Protein AF-A0A2D4P5S7-F1 (afdb_monomer_lite)

Organism: Micrurus surinamensis (NCBI:txid129470)

Foldseek 3Di:
DQLQCVLLVVQLVQADPALFLHQVLLVLLLVQLCCQQAEWDFQDDFPPDPPDDPDPDPDDPDPPPPDQAADHDPPDDCPDNRIDGNSSLAGPLLSVLLSVLSSQLQGNPPLDDLVLCCVVVPVQCVVVVSQLSRLCCSLVVSVCSCVVDPSNPPVVPDDPVSVVVSSVLSSLLSSLLPVVCVVVLVVVQCVQCPDPNHQDSVDPVSSSSVSSVSSNCSSPVLVVDPPVSVVSNVVSNVRSVVVSVVVVVVVPVDDDDDDDD

Sequence (261 aa):
IQEFMNYFHALECGYREIPYHNRIHATDVLHAVWYLSSQPIPGLPTMINDHGSASDSDSDNGISHGHLGYVLSKTYTPTDDNYGCLAGNIPSLELMALYVAAAMHDYDHPGRTNAFLVATSAPQAVLYNDRSVLENHHAAAAWNLFMSRPEYNFLIHLDHVEFKHFRFLVIEAILATDLKKHFDFVAKLNAKVNDDAGIDWTNENDRLLVCQMCIKLADINGPAKYKDLHLKWTDGIVNEFYEQVRRYNCCEQLFFFNCLM

pLDDT: mean 87.74, std 19.5, range [31.09, 98.94]

Radius of gyration: 20.41 Å; chains: 1; bounding box: 70×40×47 Å

Structure (mmCIF, N/CA/C/O backbone):
data_AF-A0A2D4P5S7-F1
#
_entry.id   AF-A0A2D4P5S7-F1
#
loop_
_atom_site.group_PDB
_atom_site.id
_atom_site.type_symbol
_atom_site.label_atom_id
_atom_site.label_alt_id
_atom_site.label_comp_id
_atom_site.label_asym_id
_atom_site.label_entity_id
_atom_site.label_seq_id
_atom_site.pdbx_PDB_ins_code
_atom_site.Cartn_x
_atom_site.Cartn_y
_atom_site.Cartn_z
_atom_site.occupancy
_atom_site.B_iso_or_equiv
_atom_site.auth_seq_id
_atom_site.auth_comp_id
_atom_site.auth_asym_id
_atom_site.auth_atom_id
_atom_site.pdbx_PDB_model_num
ATOM 1 N N . ILE A 1 1 ? 19.561 1.551 13.062 1.00 84.38 1 ILE A N 1
ATOM 2 C CA . ILE A 1 1 ? 18.835 0.311 13.471 1.00 84.38 1 ILE A CA 1
ATOM 3 C C . ILE A 1 1 ? 17.880 0.599 14.625 1.00 84.38 1 ILE A C 1
ATOM 5 O O . ILE A 1 1 ? 16.740 0.161 14.552 1.00 84.38 1 ILE A O 1
ATOM 9 N N . GLN A 1 2 ? 18.298 1.342 15.658 1.00 96.56 2 GLN A N 1
ATOM 10 C CA . GLN A 1 2 ? 17.430 1.661 16.797 1.00 96.56 2 GLN A CA 1
ATOM 11 C C . GLN A 1 2 ? 16.149 2.394 16.371 1.00 96.56 2 GLN A C 1
ATOM 13 O O . GLN A 1 2 ? 15.058 1.956 16.709 1.00 96.56 2 GLN A O 1
ATOM 18 N N . GLU A 1 3 ? 16.271 3.452 15.571 1.00 98.12 3 GLU A N 1
ATOM 19 C CA . GLU A 1 3 ? 15.150 4.272 15.100 1.00 98.12 3 GLU A CA 1
ATOM 20 C C . GLU A 1 3 ? 14.189 3.471 14.219 1.00 98.12 3 GLU A C 1
ATOM 22 O O . GLU A 1 3 ? 12.973 3.619 14.315 1.00 98.12 3 GLU A O 1
ATOM 27 N N . PHE A 1 4 ? 14.744 2.569 13.404 1.00 98.38 4 PHE A N 1
ATOM 28 C CA . PHE A 1 4 ? 13.976 1.646 12.571 1.00 98.38 4 PHE A CA 1
ATOM 29 C C . PHE A 1 4 ? 13.102 0.742 13.446 1.00 98.38 4 PHE A C 1
ATOM 31 O O . PHE A 1 4 ? 11.887 0.699 13.272 1.00 98.38 4 PHE A O 1
ATOM 38 N N . MET A 1 5 ? 13.705 0.076 14.438 1.00 98.50 5 MET A N 1
ATOM 39 C CA . MET A 1 5 ? 12.968 -0.800 15.351 1.00 98.50 5 MET A CA 1
ATOM 40 C C . MET A 1 5 ? 11.948 -0.023 16.184 1.00 98.50 5 MET A C 1
ATOM 42 O O . MET A 1 5 ? 10.826 -0.490 16.349 1.00 98.50 5 MET A O 1
ATOM 46 N N . ASN A 1 6 ? 12.302 1.173 16.663 1.00 98.62 6 ASN A N 1
ATOM 47 C CA . ASN A 1 6 ? 11.392 2.031 17.421 1.00 98.62 6 ASN A CA 1
ATOM 48 C C . ASN A 1 6 ? 10.132 2.359 16.616 1.00 98.62 6 ASN A C 1
ATOM 50 O O . ASN A 1 6 ? 9.021 2.245 17.133 1.00 98.62 6 ASN A O 1
ATOM 54 N N . TYR A 1 7 ? 10.306 2.774 15.360 1.00 98.81 7 TYR A N 1
ATOM 55 C CA . TYR A 1 7 ? 9.195 3.181 14.517 1.00 98.81 7 TYR A CA 1
ATOM 56 C C . TYR A 1 7 ? 8.307 2.001 14.124 1.00 98.81 7 TYR A C 1
ATOM 58 O O . TYR A 1 7 ? 7.099 2.066 14.331 1.00 98.81 7 TYR A O 1
ATOM 66 N N . PHE A 1 8 ? 8.880 0.905 13.615 1.00 98.69 8 PHE A N 1
ATOM 67 C CA . PHE A 1 8 ? 8.076 -0.247 13.195 1.00 98.69 8 PHE A CA 1
ATOM 68 C C . PHE A 1 8 ? 7.409 -0.965 14.372 1.00 98.69 8 PHE A C 1
ATOM 70 O O . PHE A 1 8 ? 6.295 -1.455 14.217 1.00 98.69 8 PHE A O 1
ATOM 77 N N . HIS A 1 9 ? 8.007 -0.940 15.567 1.00 98.69 9 HIS A N 1
ATOM 78 C CA . HIS A 1 9 ? 7.333 -1.409 16.777 1.00 98.69 9 HIS A CA 1
ATOM 79 C C . HIS A 1 9 ? 6.135 -0.523 17.152 1.00 98.69 9 HIS A C 1
ATOM 81 O O . HIS A 1 9 ? 5.065 -1.030 17.490 1.00 98.69 9 HIS A O 1
ATOM 87 N N . ALA A 1 10 ? 6.278 0.804 17.061 1.00 98.75 10 ALA A N 1
ATOM 88 C CA . ALA A 1 10 ? 5.167 1.723 17.302 1.00 98.75 10 ALA A CA 1
ATOM 89 C C . ALA A 1 10 ? 4.064 1.584 16.235 1.00 98.75 10 ALA A C 1
ATOM 91 O O . ALA A 1 10 ? 2.882 1.655 16.565 1.00 98.75 10 ALA A O 1
ATOM 92 N N . LEU A 1 11 ? 4.448 1.346 14.977 1.00 98.81 11 LEU A N 1
ATOM 93 C CA . LEU A 1 11 ? 3.531 1.096 13.867 1.00 98.81 11 LEU A CA 1
ATOM 94 C C . LEU A 1 11 ? 2.726 -0.190 14.099 1.00 98.81 11 LEU A C 1
ATOM 96 O O . LEU A 1 11 ? 1.505 -0.181 13.973 1.00 98.81 11 LEU A O 1
ATOM 100 N N . GLU A 1 12 ? 3.392 -1.274 14.502 1.00 98.69 12 GLU A N 1
ATOM 101 C CA . GLU A 1 12 ? 2.746 -2.538 14.861 1.00 98.69 12 GLU A CA 1
ATOM 102 C C . GLU A 1 12 ? 1.712 -2.344 15.980 1.00 98.69 12 GLU A C 1
ATOM 104 O O . GLU A 1 12 ? 0.591 -2.836 15.870 1.00 98.69 12 GLU A O 1
ATOM 109 N N . CYS A 1 13 ? 2.049 -1.563 17.014 1.00 98.56 13 CYS A N 1
ATOM 110 C CA . CYS A 1 13 ? 1.138 -1.249 18.121 1.00 98.56 13 CYS A CA 1
ATOM 111 C C . CYS A 1 13 ? -0.126 -0.481 17.695 1.00 98.56 13 CYS A C 1
ATOM 113 O O . CYS A 1 13 ? -1.104 -0.473 18.443 1.00 98.56 13 CYS A O 1
ATOM 115 N N . GLY A 1 14 ? -0.116 0.193 16.541 1.00 98.56 14 GLY A N 1
ATOM 116 C CA . GLY A 1 14 ? -1.291 0.897 16.025 1.00 98.56 14 GLY A CA 1
ATOM 117 C C . GLY A 1 14 ? -2.209 0.036 15.155 1.00 98.56 14 GLY A C 1
ATOM 118 O O . GLY A 1 14 ? -3.317 0.470 14.842 1.00 98.56 14 GLY A O 1
ATOM 119 N N . TYR A 1 15 ? -1.814 -1.189 14.798 1.00 98.81 15 TYR A N 1
ATOM 120 C CA . TYR A 1 15 ? -2.750 -2.157 14.228 1.00 98.81 15 TYR A CA 1
ATOM 121 C C . TYR A 1 15 ? -3.674 -2.693 15.318 1.00 98.81 15 TYR A C 1
ATOM 123 O O . TYR A 1 15 ? -3.232 -3.166 16.364 1.00 98.81 15 TYR A O 1
ATOM 131 N N . ARG A 1 16 ? -4.982 -2.635 15.065 1.00 98.44 16 ARG A N 1
ATOM 132 C CA . ARG A 1 16 ? -5.990 -3.087 16.026 1.00 98.44 16 ARG A CA 1
ATOM 133 C C . ARG A 1 16 ? -6.067 -4.613 16.051 1.00 98.44 16 ARG A C 1
ATOM 135 O O . ARG A 1 16 ? -5.838 -5.285 15.049 1.00 98.44 16 ARG A O 1
ATOM 142 N N . GLU A 1 17 ? -6.471 -5.156 17.195 1.00 98.19 17 GLU A N 1
ATOM 143 C CA . GLU A 1 17 ? -6.784 -6.581 17.341 1.00 98.19 17 GLU A CA 1
ATOM 144 C C . GLU A 1 17 ? -8.166 -6.879 16.730 1.00 98.19 17 GLU A C 1
ATOM 146 O O . GLU A 1 17 ? -9.166 -6.993 17.440 1.00 98.19 17 GLU A O 1
ATOM 151 N N . ILE A 1 18 ? -8.224 -6.941 15.397 1.00 98.12 18 ILE A N 1
ATOM 152 C CA . ILE A 1 18 ? -9.419 -7.273 14.604 1.00 98.12 18 ILE A CA 1
ATOM 153 C C . ILE A 1 18 ? -9.184 -8.518 13.737 1.00 98.12 18 ILE A C 1
ATOM 155 O O . ILE A 1 18 ? -8.028 -8.879 13.502 1.00 98.12 18 ILE A O 1
ATOM 159 N N . PRO A 1 19 ? -10.245 -9.212 13.278 1.00 98.25 19 PRO A N 1
ATOM 160 C CA . PRO A 1 19 ? -10.102 -10.527 12.653 1.00 98.25 19 PRO A CA 1
ATOM 161 C C . PRO A 1 19 ? -9.234 -10.573 11.385 1.00 98.25 19 PRO A C 1
ATOM 163 O O . PRO A 1 19 ? -8.538 -11.573 11.199 1.00 98.25 19 PRO A O 1
ATOM 166 N N . TYR A 1 20 ? -9.245 -9.536 10.534 1.00 98.62 20 TYR A N 1
ATOM 167 C CA . TYR A 1 20 ? -8.487 -9.524 9.277 1.00 98.62 20 TYR A CA 1
ATOM 168 C C . TYR A 1 20 ? -7.461 -8.393 9.188 1.00 98.62 20 TYR A C 1
ATOM 170 O O . TYR A 1 20 ? -6.270 -8.696 9.149 1.00 98.62 20 TYR A O 1
ATOM 178 N N . HIS A 1 21 ? -7.883 -7.121 9.193 1.00 98.75 21 HIS A N 1
ATOM 179 C CA . HIS A 1 21 ? -6.995 -5.971 8.924 1.00 98.75 21 HIS A CA 1
ATOM 180 C C . HIS A 1 21 ? -6.113 -5.627 10.145 1.00 98.75 21 HIS A C 1
ATOM 182 O O . HIS A 1 21 ? -6.243 -4.588 10.792 1.00 98.75 21 HIS A O 1
ATOM 188 N N . ASN A 1 22 ? -5.231 -6.553 10.510 1.00 98.75 22 ASN A N 1
ATOM 189 C CA . ASN A 1 22 ? -4.349 -6.500 11.670 1.00 98.75 22 ASN A CA 1
ATOM 190 C C . ASN A 1 22 ? -2.872 -6.601 11.241 1.00 98.75 22 ASN A C 1
ATOM 192 O O . ASN A 1 22 ? -2.545 -6.776 10.067 1.00 98.75 22 ASN A O 1
ATOM 196 N N . ARG A 1 23 ? -1.950 -6.539 12.207 1.00 98.75 23 ARG A N 1
ATOM 197 C CA . ARG A 1 23 ? -0.497 -6.631 11.958 1.00 98.75 23 ARG A CA 1
ATOM 198 C C . ARG A 1 23 ? -0.054 -7.905 11.224 1.00 98.75 23 ARG A C 1
ATOM 200 O O . ARG A 1 23 ? 0.977 -7.893 10.554 1.00 98.75 23 ARG A O 1
ATOM 207 N N . ILE A 1 24 ? -0.805 -9.006 11.334 1.00 98.75 24 ILE A N 1
ATOM 208 C CA . ILE A 1 24 ? -0.496 -10.259 10.627 1.00 98.75 24 ILE A CA 1
ATOM 209 C C . ILE A 1 24 ? -0.804 -10.099 9.137 1.00 98.75 24 ILE A C 1
ATOM 211 O O . ILE A 1 24 ? 0.014 -10.512 8.319 1.00 98.75 24 ILE A O 1
ATOM 215 N N . HIS A 1 25 ? -1.930 -9.465 8.786 1.00 98.88 25 HIS A N 1
ATOM 216 C CA . HIS A 1 25 ? -2.248 -9.113 7.396 1.00 98.88 25 HIS A CA 1
ATOM 217 C C . HIS A 1 25 ? -1.170 -8.203 6.806 1.00 98.88 25 HIS A C 1
ATOM 219 O O . HIS A 1 25 ? -0.549 -8.562 5.811 1.00 98.88 25 HIS A O 1
ATOM 225 N N . ALA A 1 26 ? -0.812 -7.118 7.499 1.00 98.88 26 ALA A N 1
ATOM 226 C CA . ALA A 1 26 ? 0.275 -6.234 7.066 1.00 98.88 26 ALA A CA 1
ATOM 227 C C . ALA A 1 26 ? 1.608 -6.976 6.834 1.00 98.88 26 ALA A C 1
ATOM 229 O O . ALA A 1 26 ? 2.325 -6.699 5.873 1.00 98.88 26 ALA A O 1
ATOM 230 N N . THR A 1 27 ? 1.923 -7.965 7.679 1.00 98.88 27 THR A N 1
ATOM 231 C CA . THR A 1 27 ? 3.111 -8.818 7.514 1.00 98.88 27 THR A CA 1
ATOM 232 C C . THR A 1 27 ? 3.014 -9.723 6.281 1.00 98.88 27 THR A C 1
ATOM 234 O O . THR A 1 27 ? 4.010 -9.903 5.581 1.00 98.88 27 THR A O 1
ATOM 237 N N . ASP A 1 28 ? 1.840 -10.288 5.985 1.00 98.88 28 ASP A N 1
ATOM 238 C CA . ASP A 1 28 ? 1.633 -11.125 4.796 1.00 98.88 28 ASP A CA 1
ATOM 239 C C . ASP A 1 28 ? 1.723 -10.309 3.501 1.00 98.88 28 ASP A C 1
ATOM 241 O O . ASP A 1 28 ? 2.368 -10.758 2.551 1.00 98.88 28 ASP A O 1
ATOM 245 N N . VAL A 1 29 ? 1.176 -9.088 3.489 1.00 98.88 29 VAL A N 1
ATOM 246 C CA . VAL A 1 29 ? 1.316 -8.144 2.368 1.00 98.88 29 VAL A CA 1
ATOM 247 C C . VAL A 1 29 ? 2.777 -7.744 2.179 1.00 98.88 29 VAL A C 1
ATOM 249 O O . VAL A 1 29 ? 3.285 -7.825 1.061 1.00 98.88 29 VAL A O 1
ATOM 252 N N . LEU A 1 30 ? 3.489 -7.396 3.260 1.00 98.88 30 LEU A N 1
ATOM 253 C CA . LEU A 1 30 ? 4.924 -7.088 3.230 1.00 98.88 30 LEU A CA 1
ATOM 254 C C . LEU A 1 30 ? 5.746 -8.253 2.657 1.00 98.88 30 LEU A C 1
ATOM 256 O O . LEU A 1 30 ? 6.585 -8.059 1.776 1.00 98.88 30 LEU A O 1
ATOM 260 N N . HIS A 1 31 ? 5.493 -9.472 3.131 1.00 98.69 31 HIS A N 1
ATOM 261 C CA . HIS A 1 31 ? 6.156 -10.663 2.613 1.00 98.69 31 HIS A CA 1
ATOM 262 C C . HIS A 1 31 ? 5.832 -10.887 1.130 1.00 98.69 31 HIS A C 1
ATOM 264 O O . HIS A 1 31 ? 6.729 -11.202 0.349 1.00 98.69 31 HIS A O 1
ATOM 270 N N . ALA A 1 32 ? 4.575 -10.704 0.722 1.00 98.75 32 ALA A N 1
ATOM 271 C CA . ALA A 1 32 ? 4.163 -10.882 -0.663 1.00 98.75 32 ALA A CA 1
ATOM 272 C C . ALA A 1 32 ? 4.821 -9.857 -1.600 1.00 98.75 32 ALA A C 1
ATOM 274 O O . ALA A 1 32 ? 5.352 -10.274 -2.627 1.00 98.75 32 ALA A O 1
ATOM 275 N N . VAL A 1 33 ? 4.880 -8.563 -1.253 1.00 98.69 33 VAL A N 1
ATOM 276 C CA . VAL A 1 33 ? 5.576 -7.573 -2.100 1.00 98.69 33 VAL A CA 1
ATOM 277 C C . VAL A 1 33 ? 7.073 -7.857 -2.205 1.00 98.69 33 VAL A C 1
ATOM 279 O O . VAL A 1 33 ? 7.627 -7.731 -3.293 1.00 98.69 33 VAL A O 1
ATOM 282 N N . TRP A 1 34 ? 7.718 -8.299 -1.119 1.00 97.94 34 TRP A N 1
ATOM 283 C CA . TRP A 1 34 ? 9.122 -8.721 -1.143 1.00 97.94 34 TRP A CA 1
ATOM 284 C C . TRP A 1 34 ? 9.328 -9.952 -2.032 1.00 97.94 34 TRP A C 1
ATOM 286 O O . TRP A 1 34 ? 10.279 -10.008 -2.810 1.00 97.94 34 TRP A O 1
ATOM 296 N N . TYR A 1 35 ? 8.444 -10.946 -1.944 1.00 96.94 35 TYR A N 1
ATOM 297 C CA . TYR A 1 35 ? 8.533 -12.153 -2.760 1.00 96.94 35 TYR A CA 1
ATOM 298 C C . TYR A 1 35 ? 8.341 -11.816 -4.246 1.00 96.94 35 TYR A C 1
ATOM 300 O O . TYR A 1 35 ? 9.182 -12.151 -5.075 1.00 96.94 35 TYR A O 1
ATOM 308 N N . LEU A 1 36 ? 7.285 -11.074 -4.584 1.00 97.25 36 LEU A N 1
ATOM 309 C CA . LEU A 1 36 ? 6.984 -10.673 -5.961 1.00 97.25 36 LEU A CA 1
ATOM 310 C C . LEU A 1 36 ? 8.101 -9.835 -6.591 1.00 97.25 36 LEU A C 1
ATOM 312 O O . LEU A 1 36 ? 8.336 -9.944 -7.793 1.00 97.25 36 LEU A O 1
ATOM 316 N N . SER A 1 37 ? 8.799 -9.012 -5.804 1.00 95.75 37 SER A N 1
ATOM 317 C CA . SER A 1 37 ? 9.873 -8.169 -6.325 1.00 95.75 37 SER A CA 1
ATOM 318 C C . SER A 1 37 ? 11.226 -8.877 -6.440 1.00 95.75 37 SER A C 1
ATOM 320 O O . SER A 1 37 ? 12.043 -8.484 -7.274 1.00 95.75 37 SER A O 1
ATOM 322 N N . SER A 1 38 ? 11.482 -9.903 -5.623 1.00 92.44 38 SER A N 1
ATOM 323 C CA . SER A 1 38 ? 12.816 -10.505 -5.476 1.00 92.44 38 SER A CA 1
ATOM 324 C C . SER A 1 38 ? 12.998 -11.861 -6.150 1.00 92.44 38 SER A C 1
ATOM 326 O O . SER A 1 38 ? 14.139 -12.274 -6.361 1.00 92.44 38 SER A O 1
ATOM 328 N N . GLN A 1 39 ? 11.916 -12.581 -6.450 1.00 91.25 39 GLN A N 1
ATOM 329 C CA . GLN A 1 39 ? 12.023 -13.928 -7.007 1.00 91.25 39 GLN A CA 1
ATOM 330 C C . GLN A 1 39 ? 12.309 -13.928 -8.519 1.00 91.25 39 GLN A C 1
ATOM 332 O O . GLN A 1 39 ? 11.962 -12.965 -9.206 1.00 91.25 39 GLN A O 1
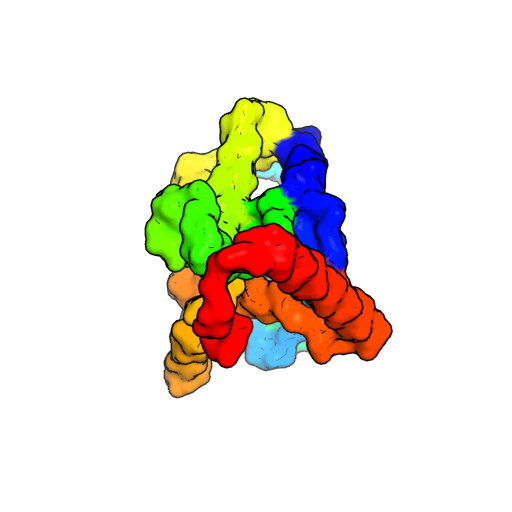ATOM 337 N N . PRO A 1 40 ? 12.918 -15.010 -9.050 1.00 91.06 40 PRO A N 1
ATOM 338 C CA . PRO A 1 40 ? 13.145 -15.170 -10.482 1.00 91.06 40 PRO A CA 1
ATOM 339 C C . PRO A 1 40 ? 11.839 -15.158 -11.290 1.00 91.06 40 PRO A C 1
ATOM 341 O O . PRO A 1 40 ? 10.907 -15.911 -11.005 1.00 91.06 40 PRO A O 1
ATOM 344 N N . ILE A 1 41 ? 11.803 -14.342 -12.339 1.00 92.25 41 ILE A N 1
ATOM 345 C CA . ILE A 1 41 ? 10.706 -14.197 -13.295 1.00 92.25 41 ILE A CA 1
ATOM 346 C C . ILE A 1 41 ? 11.219 -14.661 -14.667 1.00 92.25 41 ILE A C 1
ATOM 348 O O . ILE A 1 41 ? 12.132 -14.030 -15.213 1.00 92.25 41 ILE A O 1
ATOM 352 N N . PRO A 1 42 ? 10.656 -15.745 -15.237 1.00 92.56 42 PRO A N 1
ATOM 353 C CA . PRO A 1 42 ? 11.040 -16.226 -16.561 1.00 92.56 42 PRO A CA 1
ATOM 354 C C . PRO A 1 42 ? 10.843 -15.152 -17.638 1.00 92.56 42 PRO A C 1
ATOM 356 O O . PRO A 1 42 ? 9.772 -14.553 -17.731 1.00 92.56 42 PRO A O 1
ATOM 359 N N . GLY A 1 43 ? 11.858 -14.939 -18.473 1.00 90.06 43 GLY A N 1
ATOM 360 C CA . GLY A 1 43 ? 11.804 -1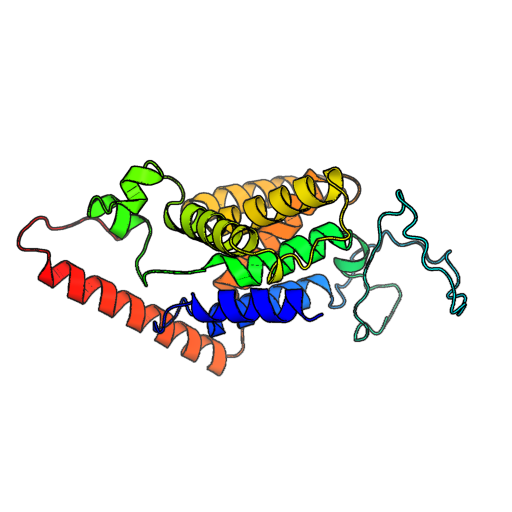4.048 -19.634 1.00 90.06 43 GLY A CA 1
ATOM 361 C C . GLY A 1 43 ? 11.809 -12.549 -19.320 1.00 90.06 43 GLY A C 1
ATOM 362 O O . GLY A 1 43 ? 11.676 -11.752 -20.246 1.00 90.06 43 GLY A O 1
ATOM 363 N N . LEU A 1 44 ? 11.954 -12.143 -18.053 1.00 90.38 44 LEU A N 1
ATOM 364 C CA . LEU A 1 44 ? 12.058 -10.728 -17.696 1.00 90.38 44 LEU A CA 1
ATOM 365 C C . LEU A 1 44 ? 13.482 -10.214 -17.983 1.00 90.38 44 LEU A C 1
ATOM 367 O O . LEU A 1 44 ? 14.424 -10.706 -17.358 1.00 90.38 44 LEU A O 1
ATOM 371 N N . PRO A 1 45 ? 13.671 -9.212 -18.863 1.00 83.94 45 PRO A N 1
ATOM 372 C CA . PRO A 1 45 ? 14.977 -8.591 -19.043 1.00 83.94 45 PRO A CA 1
ATOM 373 C C . PRO A 1 45 ? 15.393 -7.853 -17.766 1.00 83.94 45 PRO A C 1
ATOM 375 O O . PRO A 1 45 ? 14.578 -7.183 -17.131 1.00 83.94 45 PRO A O 1
ATOM 378 N N . THR A 1 46 ? 16.666 -7.966 -17.392 1.00 75.62 46 THR A N 1
ATOM 379 C CA . THR A 1 46 ? 17.244 -7.227 -16.262 1.00 75.62 46 THR A CA 1
ATOM 380 C C . THR A 1 46 ? 18.060 -6.056 -16.805 1.00 75.62 46 THR A C 1
ATOM 382 O O . THR A 1 46 ? 18.951 -6.259 -17.624 1.00 75.62 46 THR A O 1
ATOM 385 N N . MET A 1 47 ? 17.756 -4.828 -16.377 1.00 70.38 47 MET A N 1
ATOM 386 C CA . MET A 1 47 ? 18.459 -3.613 -16.821 1.00 70.38 47 MET A CA 1
ATOM 387 C C . MET A 1 47 ? 19.832 -3.426 -16.155 1.00 70.38 47 MET A C 1
ATOM 389 O O . MET A 1 47 ? 20.639 -2.625 -16.631 1.00 70.38 47 MET A O 1
ATOM 393 N N . ILE A 1 48 ? 20.127 -4.155 -15.073 1.00 64.12 48 ILE A N 1
ATOM 394 C CA . ILE A 1 48 ? 21.471 -4.190 -14.483 1.00 64.12 48 ILE A CA 1
ATOM 395 C C . ILE A 1 48 ? 22.381 -5.005 -15.410 1.00 64.12 48 ILE A C 1
ATOM 397 O O . ILE A 1 48 ? 22.409 -6.231 -15.355 1.00 64.12 48 ILE A O 1
ATOM 401 N N . ASN A 1 49 ? 23.122 -4.305 -16.270 1.00 44.91 49 ASN A N 1
ATOM 402 C CA . ASN A 1 49 ? 24.222 -4.891 -17.029 1.00 44.91 49 ASN A CA 1
ATOM 403 C C . ASN A 1 49 ? 25.354 -5.307 -16.080 1.00 44.91 49 ASN A C 1
ATOM 405 O O . ASN A 1 49 ? 25.797 -4.530 -15.233 1.00 44.91 49 ASN A O 1
ATOM 409 N N . ASP A 1 50 ? 25.857 -6.515 -16.307 1.00 41.69 50 ASP A N 1
ATOM 410 C CA . ASP A 1 50 ? 26.927 -7.218 -15.597 1.00 41.69 50 ASP A CA 1
ATOM 411 C C . ASP A 1 50 ? 28.329 -6.591 -15.819 1.00 41.69 50 ASP A C 1
ATOM 413 O O . ASP A 1 50 ? 29.287 -7.242 -16.237 1.00 41.69 50 ASP A O 1
ATOM 417 N N . HIS A 1 51 ? 28.467 -5.280 -15.589 1.00 36.59 51 HIS A N 1
ATOM 418 C CA . HIS A 1 51 ? 29.726 -4.528 -15.701 1.00 36.59 51 HIS A CA 1
ATOM 419 C C . HIS A 1 51 ? 29.941 -3.598 -14.502 1.00 36.59 51 HIS A C 1
ATOM 421 O O . HIS A 1 51 ? 30.191 -2.402 -14.632 1.00 36.59 51 HIS A O 1
ATOM 427 N N . GLY A 1 52 ? 29.875 -4.176 -13.311 1.00 34.72 52 GLY A N 1
ATOM 428 C CA . GLY A 1 52 ? 30.390 -3.578 -12.089 1.00 34.72 52 GLY A CA 1
ATOM 429 C C . GLY A 1 52 ? 30.916 -4.706 -11.230 1.00 34.72 52 GLY A C 1
ATOM 430 O O . GLY A 1 52 ? 30.166 -5.259 -10.436 1.00 34.72 52 GLY A O 1
ATOM 431 N N . SER A 1 53 ? 32.168 -5.101 -11.468 1.00 35.34 53 SER A N 1
ATOM 432 C CA . SER A 1 53 ? 32.883 -6.102 -10.684 1.00 35.34 53 SER A CA 1
ATOM 433 C C . SER A 1 53 ? 32.523 -5.976 -9.208 1.00 35.34 53 SER A C 1
ATOM 435 O O . SER A 1 53 ? 32.649 -4.893 -8.639 1.00 35.34 53 SER A O 1
ATOM 437 N N . ALA A 1 54 ? 32.126 -7.086 -8.589 1.00 38.75 54 ALA A N 1
ATOM 438 C CA . ALA A 1 54 ? 32.198 -7.237 -7.148 1.00 38.75 54 ALA A CA 1
ATOM 439 C C . ALA A 1 54 ? 33.672 -7.085 -6.735 1.00 38.75 54 ALA A C 1
ATOM 441 O O . ALA A 1 54 ? 34.425 -8.053 -6.662 1.00 38.75 54 ALA A O 1
ATOM 442 N N . SER A 1 55 ? 34.126 -5.845 -6.569 1.00 33.81 55 SER A N 1
ATOM 443 C CA . SER A 1 55 ? 35.322 -5.542 -5.809 1.00 33.81 55 SER A CA 1
ATOM 444 C C . SER A 1 55 ? 34.897 -5.529 -4.351 1.00 33.81 55 SER A C 1
ATOM 446 O O . SER A 1 55 ? 34.293 -4.564 -3.881 1.00 33.81 55 SER A O 1
ATOM 448 N N . ASP A 1 56 ? 35.206 -6.619 -3.656 1.00 41.47 56 ASP A N 1
ATOM 449 C CA . ASP A 1 56 ? 35.335 -6.621 -2.206 1.00 41.47 56 ASP A CA 1
ATOM 450 C C . ASP A 1 56 ? 36.392 -5.573 -1.830 1.00 41.47 56 ASP A C 1
ATOM 452 O O . ASP A 1 56 ? 37.598 -5.827 -1.836 1.00 41.47 56 ASP A O 1
ATOM 456 N N . SER A 1 57 ? 35.942 -4.355 -1.552 1.00 33.78 57 SER A N 1
ATOM 457 C CA . SER A 1 57 ? 36.736 -3.341 -0.876 1.00 33.78 57 SER A CA 1
ATOM 458 C C . SER A 1 57 ? 35.894 -2.750 0.243 1.00 33.78 57 SER A C 1
ATOM 460 O O . SER A 1 57 ? 35.129 -1.806 0.050 1.00 33.78 57 SER A O 1
ATOM 462 N N . ASP A 1 58 ? 36.055 -3.341 1.426 1.00 44.03 58 ASP A N 1
ATOM 463 C CA . ASP A 1 58 ? 35.750 -2.719 2.707 1.00 44.03 58 ASP A CA 1
ATOM 464 C C . ASP A 1 58 ? 36.525 -1.401 2.810 1.00 44.03 58 ASP A C 1
ATOM 466 O O . ASP A 1 58 ? 37.704 -1.399 3.159 1.00 44.03 58 ASP A O 1
ATOM 470 N N . SER A 1 59 ? 35.893 -0.292 2.429 1.00 43.53 59 SER A N 1
ATOM 471 C CA . SER A 1 59 ? 36.093 1.078 2.929 1.00 43.53 59 SER A CA 1
ATOM 472 C C . SER A 1 59 ? 35.585 2.088 1.902 1.00 43.53 59 SER A C 1
ATOM 474 O O . SER A 1 59 ? 36.306 2.455 0.987 1.00 43.53 59 SER A O 1
ATOM 476 N N . ASP A 1 60 ? 34.362 2.590 2.088 1.00 36.91 60 ASP A N 1
ATOM 477 C CA . ASP A 1 60 ? 34.155 4.038 2.001 1.00 36.91 60 ASP A CA 1
ATOM 478 C C . ASP A 1 60 ? 32.804 4.468 2.586 1.00 36.91 60 ASP A C 1
ATOM 480 O O . ASP A 1 60 ? 31.731 4.061 2.145 1.00 36.91 60 ASP A O 1
ATOM 484 N N . ASN A 1 61 ? 32.869 5.352 3.582 1.00 41.66 61 ASN A N 1
ATOM 485 C CA . ASN A 1 61 ? 31.739 6.116 4.118 1.00 41.66 61 ASN A CA 1
ATOM 486 C C . ASN A 1 61 ? 31.401 7.288 3.173 1.00 41.66 61 ASN A C 1
ATOM 488 O O . ASN A 1 61 ? 31.342 8.448 3.583 1.00 41.66 61 ASN A O 1
ATOM 492 N N . GLY A 1 62 ? 31.201 6.993 1.890 1.00 31.09 62 GLY A N 1
ATOM 493 C CA . GLY A 1 62 ? 30.862 7.972 0.863 1.00 31.09 62 GLY A CA 1
ATOM 494 C C . GLY A 1 62 ? 29.572 7.578 0.163 1.00 31.09 62 GLY A C 1
ATOM 495 O O . GLY A 1 62 ? 29.607 6.839 -0.814 1.00 31.09 62 GLY A O 1
ATOM 496 N N . ILE A 1 63 ? 28.427 8.076 0.638 1.00 38.03 63 ILE A N 1
ATOM 497 C CA . ILE A 1 63 ? 27.174 8.003 -0.126 1.00 38.03 63 ILE A CA 1
ATOM 498 C C . ILE A 1 63 ? 27.373 8.887 -1.364 1.00 38.03 63 ILE A C 1
ATOM 500 O O . ILE A 1 63 ? 27.309 10.114 -1.286 1.00 38.03 63 ILE A O 1
ATOM 504 N N . SER A 1 64 ? 27.700 8.278 -2.506 1.00 33.31 64 SER A N 1
ATOM 505 C CA . SER A 1 64 ? 27.807 8.997 -3.772 1.00 33.31 64 SER A CA 1
ATOM 506 C C . SER A 1 64 ? 26.402 9.376 -4.247 1.00 33.31 64 SER A C 1
ATOM 508 O O . SER A 1 64 ? 25.671 8.535 -4.776 1.00 33.31 64 SER A O 1
ATOM 510 N N . HIS A 1 65 ? 26.021 10.641 -4.065 1.00 40.97 65 HIS A N 1
ATOM 511 C CA . HIS A 1 65 ? 24.813 11.205 -4.667 1.00 40.97 65 HIS A CA 1
ATOM 512 C C . HIS A 1 65 ? 24.873 11.040 -6.193 1.00 40.97 65 HIS A C 1
ATOM 514 O O . HIS A 1 65 ? 25.756 11.593 -6.848 1.00 40.97 65 HIS A O 1
ATOM 520 N N . GLY A 1 66 ? 23.939 10.270 -6.757 1.00 37.78 66 GLY A N 1
ATOM 521 C CA . GLY A 1 66 ? 23.753 10.142 -8.207 1.00 37.78 66 GLY A CA 1
ATOM 522 C C . GLY A 1 66 ? 23.808 8.725 -8.782 1.00 37.78 66 GLY A C 1
ATOM 523 O O . GLY A 1 66 ? 23.522 8.572 -9.966 1.00 37.78 66 GLY A O 1
ATOM 524 N N . HIS A 1 67 ? 24.127 7.690 -7.997 1.00 50.22 67 HIS A N 1
ATOM 525 C CA . HIS A 1 67 ? 23.944 6.304 -8.443 1.00 50.22 67 HIS A CA 1
ATOM 526 C C . HIS A 1 67 ? 22.588 5.773 -7.982 1.00 50.22 67 HIS A C 1
ATOM 528 O O . HIS A 1 67 ? 22.306 5.701 -6.788 1.00 50.22 67 HIS A O 1
ATOM 534 N N . LEU A 1 68 ? 21.754 5.392 -8.949 1.00 60.78 68 LEU A N 1
ATOM 535 C CA . LEU A 1 68 ? 20.513 4.667 -8.719 1.00 60.78 68 LEU A CA 1
ATOM 536 C C . LEU A 1 68 ? 20.882 3.306 -8.116 1.00 60.78 68 LEU A C 1
ATOM 538 O O . LEU A 1 68 ? 21.280 2.389 -8.830 1.00 60.78 68 LEU A O 1
ATOM 542 N N . GLY A 1 69 ? 20.870 3.210 -6.788 1.00 66.69 69 GLY A N 1
ATOM 543 C CA . GLY A 1 69 ? 21.185 1.966 -6.098 1.00 66.69 69 GLY A CA 1
ATOM 544 C C . GLY A 1 69 ? 20.121 0.920 -6.412 1.00 66.69 69 GLY A C 1
ATOM 545 O O . GLY A 1 69 ? 18.933 1.234 -6.378 1.00 66.69 69 GLY A O 1
ATOM 546 N N . TYR A 1 70 ? 20.544 -0.312 -6.679 1.00 74.38 70 TYR A N 1
ATOM 547 C CA . TYR A 1 70 ? 19.671 -1.479 -6.807 1.00 74.38 70 TYR A CA 1
ATOM 548 C C . TYR A 1 70 ? 20.019 -2.485 -5.708 1.00 74.38 70 TYR A C 1
ATOM 550 O O . TYR A 1 70 ? 21.177 -2.592 -5.301 1.00 74.38 70 TYR A O 1
ATOM 558 N N . VAL A 1 71 ? 19.023 -3.209 -5.200 1.00 72.00 71 VAL A N 1
ATOM 559 C CA . VAL A 1 71 ? 19.206 -4.229 -4.159 1.00 72.00 71 VAL A CA 1
ATOM 560 C C . VAL A 1 71 ? 18.721 -5.555 -4.710 1.00 72.00 71 VAL A C 1
ATOM 562 O O . VAL A 1 71 ? 17.529 -5.747 -4.919 1.00 72.00 71 VAL A O 1
ATOM 565 N N . LEU A 1 72 ? 19.646 -6.492 -4.892 1.00 71.12 72 LEU A N 1
ATOM 566 C CA . LEU A 1 72 ? 19.323 -7.891 -5.146 1.00 71.12 72 LEU A CA 1
ATOM 567 C C . LEU A 1 72 ? 19.179 -8.621 -3.808 1.00 71.12 72 LEU A C 1
ATOM 569 O O . LEU A 1 72 ? 19.944 -8.389 -2.866 1.00 71.12 72 LEU A O 1
ATOM 573 N N . SER A 1 73 ? 18.189 -9.508 -3.702 1.00 67.00 73 SER A N 1
ATOM 574 C CA . SER A 1 73 ? 18.040 -10.329 -2.499 1.00 67.00 73 SER A CA 1
ATOM 575 C C . SER A 1 73 ? 19.258 -11.237 -2.331 1.00 67.00 73 SER A C 1
ATOM 577 O O . SER A 1 73 ? 19.678 -11.891 -3.278 1.00 67.00 73 SER A O 1
ATOM 579 N N . LYS A 1 74 ? 19.774 -11.381 -1.1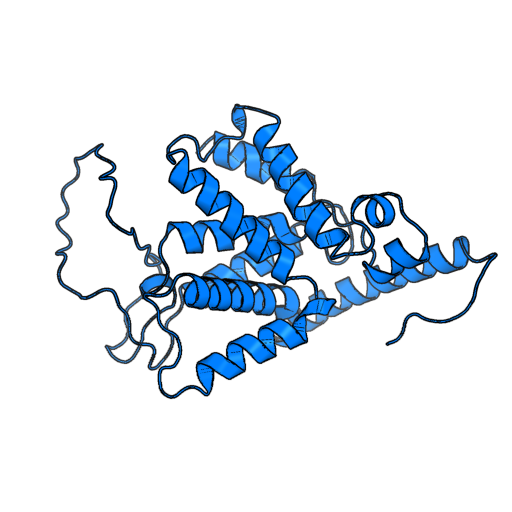04 1.00 69.50 74 LYS A N 1
ATOM 580 C CA . LYS A 1 74 ? 20.829 -12.369 -0.797 1.00 69.50 74 LYS A CA 1
ATOM 581 C C . LYS A 1 74 ? 20.380 -13.817 -1.026 1.00 69.50 74 LYS A C 1
ATOM 583 O O . LYS A 1 74 ? 21.211 -14.713 -1.089 1.00 69.50 74 LYS A O 1
ATOM 588 N N . THR A 1 75 ? 19.069 -14.046 -1.111 1.00 63.03 75 THR A N 1
ATOM 589 C CA . THR A 1 75 ? 18.472 -15.345 -1.446 1.00 63.03 75 THR A CA 1
ATOM 590 C C . THR A 1 75 ? 18.207 -15.516 -2.942 1.00 63.03 75 THR A C 1
ATOM 592 O O . THR A 1 75 ? 17.741 -16.577 -3.345 1.00 63.03 75 THR A O 1
ATOM 595 N N . TYR A 1 76 ? 18.487 -14.500 -3.766 1.00 64.75 76 TYR A N 1
ATOM 596 C CA . TYR A 1 76 ? 18.415 -14.621 -5.216 1.00 64.75 76 TYR A CA 1
ATOM 597 C C . TYR A 1 76 ? 19.591 -15.466 -5.704 1.00 64.75 76 TYR A C 1
ATOM 599 O O . TYR A 1 76 ? 20.747 -15.056 -5.626 1.00 64.75 76 TYR A O 1
ATOM 607 N N . THR A 1 77 ? 19.294 -16.660 -6.202 1.00 60.38 77 THR A N 1
ATOM 608 C CA . THR A 1 77 ? 20.253 -17.487 -6.932 1.00 60.38 77 THR A CA 1
ATOM 609 C C . THR A 1 77 ? 19.950 -17.342 -8.422 1.00 60.38 77 THR A C 1
ATOM 611 O O . THR A 1 77 ? 18.892 -17.820 -8.844 1.00 60.38 77 THR A O 1
ATOM 614 N N . PRO A 1 78 ? 20.818 -16.702 -9.227 1.00 61.19 78 PRO A N 1
ATOM 615 C CA . PRO A 1 78 ? 20.675 -16.718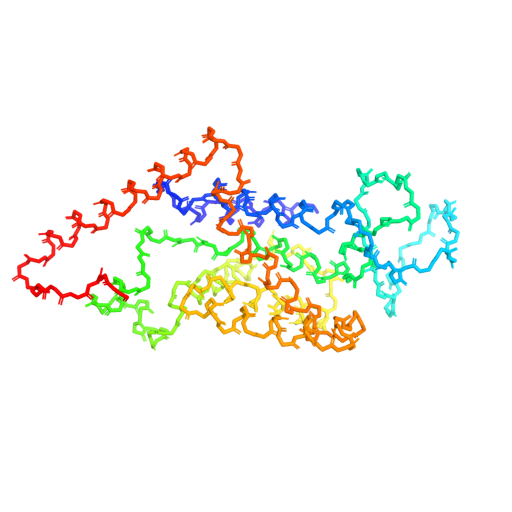 -10.677 1.00 61.19 78 PRO A CA 1
ATOM 616 C C . PRO A 1 78 ? 20.740 -18.178 -11.126 1.00 61.19 78 PRO A C 1
ATOM 618 O O . PRO A 1 78 ? 21.718 -18.870 -10.848 1.00 61.19 78 PRO A O 1
ATOM 621 N N . THR A 1 79 ? 19.662 -18.678 -11.723 1.00 59.69 79 THR A N 1
ATOM 622 C CA . THR A 1 79 ? 19.581 -20.086 -12.139 1.00 59.69 79 THR A CA 1
ATOM 623 C C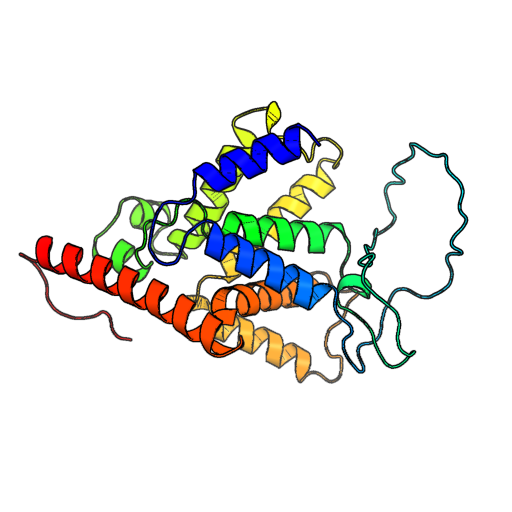 . THR A 1 79 ? 19.895 -20.269 -13.624 1.00 59.69 79 THR A C 1
ATOM 625 O O . THR A 1 79 ? 20.325 -21.359 -13.992 1.00 59.69 79 THR A O 1
ATOM 628 N N . ASP A 1 80 ? 19.726 -19.222 -14.447 1.00 67.31 80 ASP A N 1
ATOM 629 C CA . ASP A 1 80 ? 19.960 -19.182 -15.901 1.00 67.31 80 ASP A CA 1
ATOM 630 C C . ASP A 1 80 ? 19.781 -17.728 -16.417 1.00 67.31 80 ASP A C 1
ATOM 632 O O . ASP A 1 80 ? 19.036 -16.961 -15.799 1.00 67.31 80 ASP A O 1
ATOM 636 N N . ASP A 1 81 ? 20.372 -17.364 -17.562 1.00 73.19 81 ASP A N 1
ATOM 637 C CA . ASP A 1 81 ? 20.236 -16.042 -18.222 1.00 73.19 81 ASP A CA 1
ATOM 638 C C . ASP A 1 81 ? 18.792 -15.758 -18.690 1.00 73.19 81 ASP A C 1
ATOM 640 O O . ASP A 1 81 ? 18.428 -14.636 -19.040 1.00 73.19 81 ASP A O 1
ATOM 644 N N . ASN A 1 82 ? 17.940 -16.784 -18.673 1.00 85.94 82 ASN A N 1
ATOM 645 C CA . ASN A 1 82 ? 16.526 -16.708 -19.031 1.00 85.94 82 ASN A CA 1
ATOM 646 C C . ASN A 1 82 ? 15.624 -16.131 -17.923 1.00 85.94 82 ASN A C 1
ATOM 648 O O . ASN A 1 82 ? 14.405 -16.072 -18.108 1.00 85.94 82 ASN A O 1
ATOM 652 N N . TYR A 1 83 ? 16.177 -15.740 -16.772 1.00 88.94 83 TYR A N 1
ATOM 653 C CA . TYR A 1 83 ? 15.423 -15.202 -15.639 1.00 88.94 83 TYR A CA 1
ATOM 654 C C . TYR A 1 83 ? 15.904 -13.802 -15.254 1.00 88.94 83 TYR A C 1
ATOM 656 O O . TYR A 1 83 ? 17.100 -13.531 -15.193 1.00 88.94 83 TYR A O 1
ATOM 664 N N . GLY A 1 84 ? 14.952 -12.939 -14.904 1.00 89.75 84 GLY A N 1
ATOM 665 C CA . GLY A 1 84 ? 15.212 -11.660 -14.244 1.00 89.75 84 GLY A CA 1
ATOM 666 C C . GLY A 1 84 ? 14.454 -11.544 -12.928 1.00 89.75 84 GLY A C 1
ATOM 667 O O . GLY A 1 84 ? 13.819 -12.491 -12.475 1.00 89.75 84 GLY A O 1
ATOM 668 N N . CYS A 1 85 ? 14.469 -10.368 -12.309 1.00 91.44 85 CYS A N 1
ATOM 669 C CA . CYS A 1 85 ? 13.578 -10.040 -11.193 1.00 91.44 85 CYS A CA 1
ATOM 670 C C . CYS A 1 85 ? 13.194 -8.556 -11.244 1.00 91.44 85 CYS A C 1
ATOM 672 O O . CYS A 1 85 ? 13.894 -7.752 -11.866 1.00 91.44 85 CYS A O 1
ATOM 674 N N . LEU A 1 86 ? 12.095 -8.164 -10.589 1.00 93.62 86 LEU A N 1
ATOM 675 C CA . LEU A 1 86 ? 11.712 -6.745 -10.542 1.00 93.62 86 LEU A CA 1
ATOM 676 C C . LEU A 1 86 ? 12.772 -5.912 -9.818 1.00 93.62 86 LEU A C 1
ATOM 678 O O . LEU A 1 86 ? 13.031 -4.779 -10.208 1.00 93.62 86 LEU A O 1
ATOM 682 N N . ALA A 1 87 ? 13.435 -6.485 -8.814 1.00 92.00 87 ALA A N 1
ATOM 683 C CA . ALA A 1 87 ? 14.512 -5.822 -8.093 1.00 92.00 87 ALA A CA 1
ATOM 684 C C . ALA A 1 87 ? 15.728 -5.471 -8.971 1.00 92.00 87 ALA A C 1
ATOM 686 O O . ALA A 1 87 ? 16.492 -4.571 -8.634 1.00 92.00 87 ALA A O 1
ATOM 687 N N . GLY A 1 88 ? 15.875 -6.131 -10.125 1.00 90.38 88 GLY A N 1
ATOM 688 C CA . GLY A 1 88 ? 16.861 -5.794 -11.149 1.00 90.38 88 GLY A CA 1
ATOM 689 C C . GLY A 1 88 ? 16.447 -4.653 -12.090 1.00 90.38 88 GLY A C 1
ATOM 690 O O . GLY A 1 88 ? 17.226 -4.267 -12.954 1.00 90.38 88 GLY A O 1
ATOM 691 N N . ASN A 1 89 ? 15.228 -4.127 -11.952 1.00 93.50 89 ASN A N 1
ATOM 692 C CA . ASN A 1 89 ? 14.672 -3.070 -12.804 1.00 93.50 89 ASN A CA 1
ATOM 693 C C . ASN A 1 89 ? 14.055 -1.902 -12.014 1.00 93.50 89 ASN A C 1
ATOM 695 O O . ASN A 1 89 ? 13.781 -0.849 -12.586 1.00 93.50 89 ASN A O 1
ATOM 699 N N . ILE A 1 90 ? 13.834 -2.071 -10.708 1.00 95.31 90 ILE A N 1
ATOM 700 C CA . ILE A 1 90 ? 13.258 -1.062 -9.818 1.00 95.31 90 ILE A CA 1
ATOM 701 C C . ILE A 1 90 ? 14.330 -0.616 -8.811 1.00 95.31 90 ILE A C 1
ATOM 703 O O . ILE A 1 90 ? 14.884 -1.460 -8.103 1.00 95.31 90 ILE A O 1
ATOM 707 N N . PRO A 1 91 ? 14.619 0.692 -8.709 1.00 94.94 91 PRO A N 1
ATOM 708 C CA . PRO A 1 91 ? 15.589 1.233 -7.761 1.00 94.94 91 PRO A CA 1
ATOM 709 C C . PRO A 1 91 ? 15.283 0.876 -6.305 1.00 94.94 91 PRO A C 1
ATOM 711 O O . PRO A 1 91 ? 14.128 0.807 -5.883 1.00 94.94 91 PRO A O 1
ATOM 714 N N . SER A 1 92 ? 16.326 0.760 -5.487 1.00 95.38 92 SER A N 1
ATOM 715 C CA . SER A 1 92 ? 16.224 0.428 -4.062 1.00 95.38 92 SER A CA 1
ATOM 716 C C . SER A 1 92 ? 15.331 1.382 -3.282 1.00 95.38 92 SER A C 1
ATOM 718 O O . SER A 1 92 ? 14.625 0.940 -2.381 1.00 95.38 92 SER A O 1
ATOM 720 N N . LEU A 1 93 ? 15.342 2.676 -3.618 1.00 96.62 93 LEU A N 1
ATOM 721 C CA . LEU A 1 93 ? 14.492 3.672 -2.964 1.00 96.62 93 LEU A CA 1
ATOM 722 C C . LEU A 1 93 ? 13.002 3.393 -3.223 1.00 96.62 93 LEU A C 1
ATOM 724 O O . LEU A 1 93 ? 12.194 3.478 -2.300 1.00 96.62 93 LEU A O 1
ATOM 728 N N . GLU A 1 94 ? 12.659 3.000 -4.453 1.00 98.38 94 GLU A N 1
ATOM 729 C CA . GLU A 1 94 ? 11.294 2.656 -4.865 1.00 98.38 94 GLU A CA 1
ATOM 730 C C . GLU A 1 94 ? 10.824 1.338 -4.233 1.00 98.38 94 GLU A C 1
ATOM 732 O O . GLU A 1 94 ? 9.715 1.268 -3.704 1.00 98.38 94 GLU A O 1
ATOM 737 N N . LEU A 1 95 ? 11.686 0.316 -4.181 1.00 98.06 95 LEU A N 1
ATOM 738 C CA . LEU A 1 95 ? 11.382 -0.939 -3.479 1.00 98.06 95 LEU A CA 1
ATOM 739 C C . LEU A 1 95 ? 11.265 -0.744 -1.967 1.00 98.06 95 LEU A C 1
ATOM 741 O O . LEU A 1 95 ? 10.361 -1.294 -1.342 1.00 98.06 95 LEU A O 1
ATOM 745 N N . MET A 1 96 ? 12.149 0.059 -1.368 1.00 98.38 96 MET A N 1
ATOM 746 C CA . MET A 1 96 ? 12.057 0.404 0.047 1.00 98.38 96 MET A CA 1
ATOM 747 C C . MET A 1 96 ? 10.729 1.110 0.325 1.00 98.38 96 MET A C 1
ATOM 749 O O . MET A 1 96 ? 10.059 0.762 1.293 1.00 98.38 96 MET A O 1
ATOM 753 N N . ALA A 1 97 ? 10.309 2.046 -0.533 1.00 98.81 97 ALA A N 1
ATOM 754 C CA . ALA A 1 97 ? 9.014 2.711 -0.404 1.00 98.81 97 ALA A CA 1
ATOM 755 C C . ALA A 1 97 ? 7.851 1.712 -0.493 1.00 98.81 97 ALA A C 1
ATOM 757 O O . ALA A 1 97 ? 6.942 1.773 0.331 1.00 98.81 97 ALA A O 1
ATOM 758 N N . LEU A 1 98 ? 7.908 0.748 -1.416 1.00 98.88 98 LEU A N 1
ATOM 759 C CA . LEU A 1 98 ? 6.906 -0.315 -1.542 1.00 98.88 98 LEU A CA 1
ATOM 760 C C . LEU A 1 98 ? 6.806 -1.181 -0.274 1.00 98.88 98 LEU A C 1
ATOM 762 O O . LEU A 1 98 ? 5.705 -1.461 0.198 1.00 98.88 98 LEU A O 1
ATOM 766 N N . TYR A 1 99 ? 7.938 -1.582 0.309 1.00 98.88 99 TYR A N 1
ATOM 767 C CA . TYR A 1 99 ? 7.959 -2.397 1.530 1.00 98.88 99 TYR A CA 1
ATOM 768 C C . TYR A 1 99 ? 7.441 -1.616 2.740 1.00 98.88 99 TYR A C 1
ATOM 770 O O . TYR A 1 99 ? 6.637 -2.119 3.524 1.00 98.88 99 TYR A O 1
ATOM 778 N N . VAL A 1 100 ? 7.861 -0.359 2.874 1.00 98.88 100 VAL A N 1
ATOM 779 C CA . VAL A 1 100 ? 7.396 0.531 3.942 1.00 98.88 100 VAL A CA 1
ATOM 780 C C . VAL A 1 100 ? 5.899 0.826 3.791 1.00 98.88 100 VAL A C 1
ATOM 782 O O . VAL A 1 100 ? 5.181 0.790 4.787 1.00 98.88 100 VAL A O 1
ATOM 785 N N . ALA A 1 101 ? 5.401 1.016 2.564 1.00 98.94 101 ALA A N 1
ATOM 786 C CA . ALA A 1 101 ? 3.974 1.149 2.283 1.00 98.94 101 ALA A CA 1
ATOM 787 C C . ALA A 1 101 ? 3.190 -0.103 2.689 1.00 98.94 101 ALA A C 1
ATOM 789 O O . ALA A 1 101 ? 2.202 0.020 3.404 1.00 98.94 101 ALA A O 1
ATOM 790 N N . ALA A 1 102 ? 3.651 -1.302 2.316 1.00 98.94 102 ALA A N 1
ATOM 791 C CA . ALA A 1 102 ? 2.999 -2.558 2.693 1.00 98.94 102 ALA A CA 1
ATOM 792 C C . ALA A 1 102 ? 2.882 -2.724 4.220 1.00 98.94 102 ALA A C 1
ATOM 794 O O . ALA A 1 102 ? 1.834 -3.130 4.719 1.00 98.94 102 ALA A O 1
ATOM 795 N N . ALA A 1 103 ? 3.908 -2.323 4.976 1.00 98.94 103 ALA A N 1
ATOM 796 C CA . ALA A 1 103 ? 3.867 -2.341 6.438 1.00 98.94 103 ALA A CA 1
ATOM 797 C C . ALA A 1 103 ? 2.841 -1.356 7.042 1.00 98.94 103 ALA A C 1
ATOM 799 O O . ALA A 1 103 ? 2.386 -1.560 8.167 1.00 98.94 103 ALA A O 1
ATOM 800 N N . MET A 1 104 ? 2.465 -0.295 6.323 1.00 98.81 104 MET A N 1
ATOM 801 C CA . MET A 1 104 ? 1.594 0.792 6.804 1.00 98.81 104 MET A CA 1
ATOM 802 C C . MET A 1 104 ? 0.188 0.796 6.213 1.00 98.81 104 MET A C 1
ATOM 804 O O . MET A 1 104 ? -0.646 1.552 6.707 1.00 98.81 104 MET A O 1
ATOM 808 N N . HIS A 1 105 ? -0.057 0.041 5.140 1.00 98.88 105 HIS A N 1
ATOM 809 C CA . HIS A 1 105 ? -1.193 0.290 4.249 1.00 98.88 105 HIS A CA 1
ATOM 810 C C . HIS A 1 105 ? -2.566 0.191 4.923 1.00 98.88 105 HIS A C 1
ATOM 812 O O . HIS A 1 105 ? -3.472 0.864 4.454 1.00 98.88 105 HIS A O 1
ATOM 818 N N . ASP A 1 106 ? -2.669 -0.550 6.033 1.00 98.88 106 ASP A N 1
ATOM 819 C CA . ASP A 1 106 ? -3.880 -0.738 6.847 1.00 98.88 106 ASP A CA 1
ATOM 820 C C . ASP A 1 106 ? -3.718 -0.230 8.296 1.00 98.88 106 ASP A C 1
ATOM 822 O O . ASP A 1 106 ? -4.411 -0.651 9.229 1.00 98.88 106 ASP A O 1
ATOM 826 N N . TYR A 1 107 ? -2.770 0.677 8.538 1.00 98.88 107 TYR A N 1
ATOM 827 C CA . TYR A 1 107 ? -2.490 1.184 9.881 1.00 98.88 107 TYR A CA 1
ATOM 828 C C . TYR A 1 107 ? -3.733 1.824 10.531 1.00 98.88 107 TYR A C 1
ATOM 830 O O . TYR A 1 107 ? -4.358 2.716 9.959 1.00 98.88 107 TYR A O 1
ATOM 838 N N . ASP A 1 108 ? -4.073 1.408 11.757 1.00 98.75 108 ASP A N 1
ATOM 839 C CA . ASP A 1 108 ? -5.272 1.846 12.494 1.00 98.75 108 ASP A CA 1
ATOM 840 C C . ASP A 1 108 ? -6.620 1.510 11.802 1.00 98.75 108 ASP A C 1
ATOM 842 O O . ASP A 1 108 ? -7.624 2.210 11.976 1.00 98.75 108 ASP A O 1
ATOM 846 N N . HIS A 1 109 ? -6.682 0.415 11.031 1.00 98.69 109 HIS A N 1
ATOM 847 C CA . HIS A 1 109 ? -7.921 -0.023 10.382 1.00 98.69 109 HIS A CA 1
ATOM 848 C C . HIS A 1 109 ? -9.055 -0.303 11.397 1.00 98.69 109 HIS A C 1
ATOM 850 O O . HIS A 1 109 ? -8.871 -1.048 12.364 1.00 98.69 109 HIS A O 1
ATOM 856 N N . PRO A 1 110 ? -10.269 0.267 11.213 1.00 98.00 110 PRO A N 1
ATOM 857 C CA . PRO A 1 110 ? -11.364 0.162 12.184 1.00 98.00 110 PRO A CA 1
ATOM 858 C C . PRO A 1 110 ? -12.168 -1.141 12.086 1.00 98.00 110 PRO A C 1
ATOM 860 O O . PRO A 1 110 ? -13.159 -1.318 12.801 1.00 98.00 110 PRO A O 1
ATOM 863 N N . GLY A 1 111 ? -11.778 -2.024 11.173 1.00 97.44 111 GLY A N 1
ATOM 864 C CA . GLY A 1 111 ? -12.501 -3.239 10.826 1.00 97.44 111 GLY A CA 1
ATOM 865 C C . GLY A 1 111 ? -13.804 -2.964 10.074 1.00 97.44 111 GLY A C 1
ATOM 866 O O . GLY A 1 111 ? -14.806 -3.650 10.274 1.00 97.44 111 GLY A O 1
ATOM 867 N N . ARG A 1 112 ? -13.862 -1.855 9.333 1.00 96.31 112 ARG A N 1
ATOM 868 C CA . ARG A 1 112 ? -15.055 -1.365 8.634 1.00 96.31 112 ARG A CA 1
ATOM 869 C C . ARG A 1 112 ? -14.656 -0.873 7.257 1.00 96.31 112 ARG A C 1
ATOM 871 O O . ARG A 1 112 ? -13.547 -0.395 7.088 1.00 96.31 112 ARG A O 1
ATOM 878 N N . THR A 1 113 ? -15.580 -0.955 6.312 1.00 97.56 113 THR A N 1
ATOM 879 C CA . THR A 1 113 ? -15.356 -0.545 4.917 1.00 97.56 113 THR A CA 1
ATOM 880 C C . THR A 1 113 ? -15.503 0.966 4.712 1.00 97.56 113 THR A C 1
ATOM 882 O O . THR A 1 113 ? -16.252 1.628 5.435 1.00 97.56 113 THR A O 1
ATOM 885 N N . ASN A 1 114 ? -14.884 1.499 3.649 1.00 97.31 114 ASN A N 1
ATOM 886 C CA . ASN A 1 114 ? -15.117 2.870 3.175 1.00 97.31 114 ASN A CA 1
ATOM 887 C C . ASN A 1 114 ? -16.621 3.163 2.994 1.00 97.31 114 ASN A C 1
ATOM 889 O O . ASN A 1 114 ? -17.113 4.185 3.466 1.00 97.31 114 ASN A O 1
ATOM 893 N N . ALA A 1 115 ? -17.373 2.237 2.386 1.00 95.56 115 ALA A N 1
ATOM 894 C CA . ALA A 1 115 ? -18.816 2.380 2.179 1.00 95.56 115 ALA A CA 1
ATOM 895 C C . ALA A 1 115 ? -19.591 2.540 3.500 1.00 95.56 115 ALA A C 1
ATOM 897 O O . ALA A 1 115 ? -20.461 3.402 3.604 1.00 95.56 115 ALA A O 1
ATOM 898 N N . PHE A 1 116 ? -19.232 1.770 4.534 1.00 95.25 116 PHE A N 1
ATOM 899 C CA . PHE A 1 116 ? -19.822 1.900 5.869 1.00 95.25 116 PHE A CA 1
ATOM 900 C C . PHE A 1 116 ? -19.519 3.264 6.506 1.00 95.25 116 PHE A C 1
ATOM 902 O O . PHE A 1 116 ? -20.413 3.889 7.080 1.00 95.25 116 PHE A O 1
ATOM 909 N N . LEU A 1 117 ? -18.272 3.740 6.416 1.00 96.06 117 LEU A N 1
ATOM 910 C CA . LEU A 1 117 ? -17.882 5.034 6.990 1.00 96.06 117 LEU A CA 1
ATOM 911 C C . LEU A 1 117 ? -18.622 6.197 6.320 1.00 96.06 117 LEU A C 1
ATOM 913 O O . LEU A 1 117 ? -19.096 7.093 7.014 1.00 96.06 117 LEU A O 1
ATOM 917 N N . VAL A 1 118 ? -18.770 6.149 4.994 1.00 96.19 118 VAL A N 1
ATOM 918 C CA . VAL A 1 118 ? -19.524 7.149 4.223 1.00 96.19 118 VAL A CA 1
ATOM 919 C C . VAL A 1 118 ? -21.012 7.093 4.579 1.00 96.19 118 VAL A C 1
ATOM 921 O O . VAL A 1 118 ? -21.597 8.109 4.948 1.00 96.19 118 VAL A O 1
ATOM 924 N N . ALA A 1 119 ? -21.622 5.903 4.565 1.00 94.00 119 ALA A N 1
ATOM 925 C CA . ALA A 1 119 ? -23.047 5.736 4.860 1.00 94.00 119 ALA A CA 1
ATOM 926 C C . ALA A 1 119 ? -23.428 6.184 6.281 1.00 94.00 119 ALA A C 1
ATOM 928 O O . ALA A 1 119 ? -24.528 6.683 6.500 1.00 94.00 119 ALA A O 1
ATOM 929 N N . THR A 1 120 ? -22.519 6.037 7.248 1.00 93.56 120 THR A N 1
ATOM 930 C CA . THR A 1 120 ? -22.744 6.452 8.642 1.00 93.56 120 THR A CA 1
ATOM 931 C C . THR A 1 120 ? -22.278 7.880 8.936 1.00 93.56 120 THR A C 1
ATOM 933 O O . THR A 1 120 ? -22.352 8.310 10.086 1.00 93.56 120 THR A O 1
ATOM 936 N N . SER A 1 121 ? -21.809 8.627 7.924 1.00 95.81 121 SER A N 1
ATOM 937 C CA . SER A 1 121 ? -21.227 9.970 8.092 1.00 95.81 121 SER A CA 1
ATOM 938 C C . SER A 1 121 ? -20.151 10.005 9.183 1.00 95.81 121 SER A C 1
ATOM 940 O O . SER A 1 121 ? -20.092 10.926 10.002 1.00 95.81 121 SER A O 1
ATOM 942 N N . ALA A 1 122 ? -19.312 8.966 9.226 1.00 96.06 122 ALA A N 1
ATOM 943 C CA . ALA A 1 122 ? -18.240 8.873 10.201 1.00 96.06 122 ALA A CA 1
ATOM 944 C C . ALA A 1 122 ? -17.311 10.100 10.084 1.00 96.06 122 ALA A C 1
ATOM 946 O O . ALA A 1 122 ? -17.045 10.555 8.968 1.00 96.06 122 ALA A O 1
ATOM 947 N N . PRO A 1 123 ? -16.742 10.617 11.191 1.00 98.06 123 PRO A N 1
ATOM 948 C CA . PRO A 1 123 ? -15.892 11.810 11.149 1.00 98.06 123 PRO A CA 1
ATOM 949 C C . PRO A 1 123 ? -14.727 11.718 10.152 1.00 98.06 123 PRO A C 1
ATOM 951 O O . PRO A 1 123 ? -14.384 12.710 9.517 1.00 98.06 123 PRO A O 1
ATOM 954 N N . GLN A 1 124 ? -14.150 10.523 9.971 1.00 96.81 124 GLN A N 1
ATOM 955 C CA . GLN A 1 124 ? -13.102 10.278 8.974 1.00 96.81 124 GLN A CA 1
ATOM 956 C C . GLN A 1 124 ? -13.614 10.435 7.534 1.00 96.81 124 GLN A C 1
ATOM 958 O O . GLN A 1 124 ? -12.912 11.007 6.705 1.00 96.81 124 GLN A O 1
ATOM 963 N N . ALA A 1 125 ? -14.835 9.979 7.232 1.00 98.12 125 ALA A N 1
ATOM 964 C CA . ALA A 1 125 ? -15.424 10.132 5.902 1.00 98.12 125 ALA A CA 1
ATOM 965 C C . ALA A 1 125 ? -15.645 11.610 5.559 1.00 98.12 125 ALA A C 1
ATOM 967 O O . ALA A 1 125 ? -15.254 12.054 4.481 1.00 98.12 125 ALA A O 1
ATOM 968 N N . VAL A 1 126 ? -16.134 12.393 6.529 1.00 98.19 126 VAL A N 1
ATOM 969 C CA . VAL A 1 126 ? -16.264 13.854 6.404 1.00 98.19 126 VAL A CA 1
ATOM 970 C C . VAL A 1 126 ? -14.896 14.515 6.199 1.00 98.19 126 VAL A C 1
ATOM 972 O O . VAL A 1 126 ? -14.746 15.345 5.306 1.00 98.19 126 VAL A O 1
ATOM 975 N N . LEU A 1 127 ? -13.882 14.127 6.982 1.00 98.38 127 LEU A N 1
ATOM 976 C CA . LEU A 1 127 ? -12.524 14.674 6.883 1.00 98.38 127 LEU A CA 1
ATOM 977 C C . LEU A 1 127 ? -11.904 14.456 5.493 1.00 98.38 127 LEU A C 1
ATOM 979 O O . LEU A 1 127 ? -11.279 15.366 4.946 1.00 98.38 127 LEU A O 1
ATOM 983 N N . TYR A 1 128 ? -12.094 13.268 4.915 1.00 98.56 128 TYR A N 1
ATOM 984 C CA . TYR A 1 128 ? -11.540 12.891 3.611 1.00 98.56 128 TYR A CA 1
ATOM 985 C C . TYR A 1 128 ? -12.524 13.056 2.445 1.00 98.56 128 TYR A C 1
ATOM 987 O O . TYR A 1 128 ? -12.226 12.646 1.323 1.00 98.56 128 TYR A O 1
ATOM 995 N N . ASN A 1 129 ? -13.663 13.717 2.674 1.00 98.38 129 ASN A N 1
ATOM 996 C CA . ASN A 1 129 ? -14.680 14.016 1.662 1.00 98.38 129 ASN A CA 1
ATOM 997 C C . ASN A 1 129 ? -15.086 12.775 0.841 1.00 98.38 129 ASN A C 1
ATOM 999 O O . ASN A 1 129 ? -15.142 12.832 -0.389 1.00 98.38 129 ASN A O 1
ATOM 1003 N N . ASP A 1 130 ? -15.295 11.644 1.521 1.00 98.06 130 ASP A N 1
ATOM 1004 C CA . ASP A 1 130 ? -15.723 10.354 0.955 1.00 98.06 130 ASP A CA 1
ATOM 1005 C C . ASP A 1 130 ? -14.778 9.739 -0.102 1.00 98.06 130 ASP A C 1
ATOM 1007 O O . ASP A 1 130 ? -15.158 8.833 -0.854 1.00 98.06 130 ASP A O 1
ATOM 1011 N N . ARG A 1 131 ? -13.529 10.213 -0.191 1.00 98.06 131 ARG A N 1
ATOM 1012 C CA . ARG A 1 131 ? -12.534 9.744 -1.169 1.00 98.06 131 ARG A CA 1
ATOM 1013 C C . ARG A 1 131 ? -11.453 8.924 -0.486 1.00 98.06 131 ARG A C 1
ATOM 1015 O O . ARG A 1 131 ? -10.673 9.490 0.271 1.00 98.06 131 ARG A O 1
ATOM 1022 N N . SER A 1 132 ? -11.382 7.628 -0.805 1.00 97.94 132 SER A N 1
ATOM 1023 C CA . SER A 1 132 ? -10.368 6.696 -0.277 1.00 97.94 132 SER A CA 1
ATOM 1024 C C . SER A 1 132 ? -10.148 6.920 1.229 1.00 97.94 132 SER A C 1
ATOM 1026 O O . SER A 1 132 ? -9.064 7.317 1.657 1.00 97.94 132 SER A O 1
ATOM 1028 N N . VAL A 1 133 ? -11.243 6.876 2.003 1.00 98.81 133 VAL A N 1
ATOM 1029 C CA . VAL A 1 133 ? -11.303 7.419 3.375 1.00 98.81 133 VAL A CA 1
ATOM 1030 C C . VAL A 1 133 ? -10.296 6.708 4.275 1.00 98.81 133 VAL A C 1
ATOM 1032 O O . VAL A 1 133 ? -9.529 7.355 4.985 1.00 98.81 133 VAL A O 1
ATOM 1035 N N . LEU A 1 134 ? -10.292 5.380 4.217 1.00 98.81 134 LEU A N 1
ATOM 1036 C CA . LEU A 1 134 ? -9.391 4.513 4.960 1.00 98.81 134 LEU A CA 1
ATOM 1037 C C . LEU A 1 134 ? -7.955 4.658 4.471 1.00 98.81 134 LEU A C 1
ATOM 1039 O O . LEU A 1 134 ? -7.070 4.939 5.269 1.00 98.81 134 LEU A O 1
ATOM 1043 N N . GLU A 1 135 ? -7.723 4.600 3.163 1.00 98.88 135 GLU A N 1
ATOM 1044 C CA . GLU A 1 135 ? -6.371 4.620 2.602 1.00 98.88 135 GLU A CA 1
ATOM 1045 C C . GLU A 1 135 ? -5.669 5.964 2.863 1.00 98.88 135 GLU A C 1
ATOM 1047 O O . GLU A 1 135 ? -4.480 6.006 3.190 1.00 98.88 135 GLU A O 1
ATOM 1052 N N . ASN A 1 136 ? -6.413 7.077 2.815 1.00 98.81 136 ASN A N 1
ATOM 1053 C CA . ASN A 1 136 ? -5.904 8.377 3.254 1.00 98.81 136 ASN A CA 1
ATOM 1054 C C . ASN A 1 136 ? -5.593 8.397 4.756 1.00 98.81 136 ASN A C 1
ATOM 1056 O O . ASN A 1 136 ? -4.579 8.977 5.153 1.00 98.81 136 ASN A O 1
ATOM 1060 N N . HIS A 1 137 ? -6.448 7.791 5.587 1.00 98.88 137 HIS A N 1
ATOM 1061 C CA . HIS A 1 137 ? -6.220 7.692 7.030 1.00 98.88 137 HIS A CA 1
ATOM 1062 C C . HIS A 1 137 ? -4.960 6.884 7.346 1.00 98.88 137 HIS A C 1
ATOM 1064 O O . HIS A 1 137 ? -4.110 7.382 8.080 1.00 98.88 137 HIS A O 1
ATOM 1070 N N . HIS A 1 138 ? -4.794 5.698 6.755 1.00 98.88 138 HIS A N 1
ATOM 1071 C CA . HIS A 1 138 ? -3.633 4.825 6.960 1.00 98.88 138 HIS A CA 1
ATOM 1072 C C . HIS A 1 138 ? -2.328 5.565 6.661 1.00 98.88 138 HIS A C 1
ATOM 1074 O O . HIS A 1 138 ? -1.453 5.673 7.525 1.00 98.88 138 HIS A O 1
ATOM 1080 N N . ALA A 1 139 ? -2.240 6.180 5.476 1.00 98.81 139 ALA A N 1
ATOM 1081 C CA . ALA A 1 139 ? -1.073 6.956 5.077 1.00 98.81 139 ALA A CA 1
ATOM 1082 C C . ALA A 1 139 ? -0.836 8.158 6.009 1.00 98.81 139 ALA A C 1
ATOM 1084 O O . ALA A 1 139 ? 0.274 8.349 6.511 1.00 98.81 139 ALA A O 1
ATOM 1085 N N . ALA A 1 140 ? -1.861 8.977 6.264 1.00 98.88 140 ALA A N 1
ATOM 1086 C CA . ALA A 1 140 ? -1.715 10.186 7.073 1.00 98.88 140 ALA A CA 1
ATOM 1087 C C . ALA A 1 140 ? -1.318 9.868 8.523 1.00 98.88 140 ALA A C 1
ATOM 1089 O O . ALA A 1 140 ? -0.418 10.511 9.067 1.00 98.88 140 ALA A O 1
ATOM 1090 N N . ALA A 1 141 ? -1.954 8.869 9.135 1.00 98.81 141 ALA A N 1
ATOM 1091 C CA . ALA A 1 141 ? -1.717 8.483 10.518 1.00 98.81 141 ALA A CA 1
ATOM 1092 C C . ALA A 1 141 ? -0.337 7.831 10.705 1.00 98.81 141 ALA A C 1
ATOM 1094 O O . ALA A 1 141 ? 0.371 8.196 11.646 1.00 98.81 141 ALA A O 1
ATOM 1095 N N . ALA A 1 142 ? 0.096 6.955 9.789 1.00 98.88 142 ALA A N 1
ATOM 1096 C CA . ALA A 1 142 ? 1.426 6.338 9.840 1.00 98.88 142 ALA A CA 1
ATOM 1097 C C . ALA A 1 142 ? 2.556 7.366 9.640 1.00 98.88 142 ALA A C 1
ATOM 1099 O O . ALA A 1 142 ? 3.577 7.321 10.336 1.00 98.88 142 ALA A O 1
ATOM 1100 N N . TRP A 1 143 ? 2.363 8.344 8.747 1.00 98.81 143 TRP A N 1
ATOM 1101 C CA . TRP A 1 143 ? 3.307 9.452 8.570 1.00 98.81 143 TRP A CA 1
ATOM 1102 C C . TRP A 1 143 ? 3.321 10.415 9.758 1.00 98.81 143 TRP A C 1
ATOM 1104 O O . TRP A 1 143 ? 4.387 10.901 10.134 1.00 98.81 143 TRP A O 1
ATOM 1114 N N . ASN A 1 144 ? 2.163 10.689 10.361 1.00 98.75 144 ASN A N 1
ATOM 1115 C CA . ASN A 1 144 ? 2.091 11.487 11.580 1.00 98.75 144 ASN A CA 1
ATOM 1116 C C . ASN A 1 144 ? 2.809 10.784 12.742 1.00 98.75 144 ASN A C 1
ATOM 1118 O O . ASN A 1 144 ? 3.550 11.433 13.476 1.00 98.75 144 ASN A O 1
ATOM 1122 N N . LEU A 1 145 ? 2.666 9.457 12.863 1.00 98.81 145 LEU A N 1
ATOM 1123 C CA . LEU A 1 145 ? 3.441 8.656 13.810 1.00 98.81 145 LEU A CA 1
ATOM 1124 C C . LEU A 1 145 ? 4.944 8.807 13.547 1.00 98.81 145 LEU A C 1
ATOM 1126 O O . LEU A 1 145 ? 5.673 9.147 14.473 1.00 98.81 145 LEU A O 1
ATOM 1130 N N . PHE A 1 146 ? 5.397 8.639 12.301 1.00 98.75 146 PHE A N 1
ATOM 1131 C CA . PHE A 1 146 ? 6.813 8.770 11.931 1.00 98.75 146 PHE A CA 1
ATOM 1132 C C . PHE A 1 146 ? 7.394 10.132 12.332 1.00 98.75 146 PHE A C 1
ATOM 1134 O O . PHE A 1 146 ? 8.488 10.215 12.880 1.00 98.75 146 PHE A O 1
ATOM 1141 N N . MET A 1 147 ? 6.634 11.206 12.102 1.00 98.25 147 MET A N 1
ATOM 1142 C CA . MET A 1 147 ? 7.050 12.581 12.394 1.00 98.25 147 MET A CA 1
ATOM 1143 C C . MET A 1 147 ? 6.864 12.986 13.860 1.00 98.25 147 MET A C 1
ATOM 1145 O O . MET A 1 147 ? 7.308 14.063 14.253 1.00 98.25 147 MET A O 1
ATOM 1149 N N . SER A 1 148 ? 6.205 12.158 14.674 1.00 98.50 148 SER A N 1
ATOM 1150 C CA . SER A 1 148 ? 5.834 12.537 16.040 1.00 98.50 148 SER A CA 1
ATOM 1151 C C . SER A 1 148 ? 7.028 12.635 16.985 1.00 98.50 148 SER A C 1
ATOM 1153 O O . SER A 1 148 ? 6.957 13.368 17.973 1.00 98.50 148 SER A O 1
ATOM 1155 N N . ARG A 1 149 ? 8.113 11.897 16.709 1.00 98.00 149 ARG A N 1
ATOM 1156 C CA . ARG A 1 149 ? 9.289 11.829 17.578 1.00 98.00 149 ARG A CA 1
ATOM 1157 C C . ARG A 1 149 ? 10.584 11.630 16.790 1.00 98.00 149 ARG A C 1
ATOM 1159 O O . ARG A 1 149 ? 10.596 10.856 15.834 1.00 98.00 149 ARG A O 1
ATOM 1166 N N . PRO A 1 150 ? 11.697 12.260 17.204 1.00 97.50 150 PRO A N 1
ATOM 1167 C CA . PRO A 1 150 ? 12.982 12.099 16.527 1.00 97.50 150 PRO A CA 1
ATOM 1168 C C . PRO A 1 150 ? 13.506 10.659 16.598 1.00 97.50 150 PRO A C 1
ATOM 1170 O O . PRO A 1 150 ? 14.156 10.215 15.656 1.00 97.50 150 PRO A O 1
ATOM 1173 N N . GLU A 1 151 ? 13.176 9.898 17.651 1.00 98.06 151 GLU A N 1
ATOM 1174 C CA . GLU A 1 151 ? 13.589 8.495 17.788 1.00 98.06 151 GLU A CA 1
ATOM 1175 C C . GLU A 1 151 ? 12.947 7.528 16.777 1.00 98.06 151 GLU A C 1
ATOM 1177 O O . GLU A 1 151 ? 13.271 6.341 16.800 1.00 98.06 151 GLU A O 1
ATOM 1182 N N . TYR A 1 152 ? 12.047 8.009 15.913 1.00 98.62 152 TYR A N 1
ATOM 1183 C CA . TYR A 1 152 ? 11.461 7.249 14.804 1.00 98.62 152 TYR A CA 1
ATOM 1184 C C . TYR A 1 152 ? 12.113 7.547 13.452 1.00 98.62 152 TYR A C 1
ATOM 1186 O O . TYR A 1 152 ? 11.841 6.844 12.479 1.00 98.62 152 TYR A O 1
ATOM 1194 N N . ASN A 1 153 ? 12.980 8.561 13.365 1.00 98.00 153 ASN A N 1
ATOM 1195 C CA . ASN A 1 153 ? 13.538 9.017 12.096 1.00 98.00 153 ASN A CA 1
ATOM 1196 C C . ASN A 1 153 ? 14.667 8.103 11.583 1.00 98.00 153 ASN A C 1
ATOM 1198 O O . ASN A 1 153 ? 15.838 8.477 11.550 1.00 98.00 153 ASN A O 1
ATOM 1202 N N . PHE A 1 154 ? 14.309 6.900 11.134 1.00 98.44 154 PHE A N 1
ATOM 1203 C CA . PHE A 1 154 ? 15.246 5.955 10.521 1.00 98.44 154 PHE A CA 1
ATOM 1204 C C . PHE A 1 154 ? 15.705 6.366 9.111 1.00 98.44 154 PHE A C 1
ATOM 1206 O O . PHE A 1 154 ? 16.602 5.735 8.557 1.00 98.44 154 PHE A O 1
ATOM 1213 N N . LEU A 1 155 ? 15.111 7.421 8.542 1.00 97.62 155 LEU A N 1
ATOM 1214 C CA . LEU A 1 155 ? 15.411 7.962 7.213 1.00 97.62 155 LEU A CA 1
ATOM 1215 C C . LEU A 1 155 ? 16.322 9.199 7.270 1.00 97.62 155 LEU A C 1
ATOM 1217 O O . LEU A 1 155 ? 16.441 9.914 6.282 1.00 97.62 155 LEU A O 1
ATOM 1221 N N . ILE A 1 156 ? 16.980 9.458 8.407 1.00 96.31 156 ILE A N 1
ATOM 1222 C CA . ILE A 1 156 ? 17.805 10.659 8.636 1.00 96.31 156 ILE A CA 1
ATOM 1223 C C . ILE A 1 156 ? 18.958 10.846 7.635 1.00 96.31 156 ILE A C 1
ATOM 1225 O O . ILE A 1 156 ? 19.467 11.953 7.490 1.00 96.31 156 ILE A O 1
ATOM 1229 N N . HIS A 1 157 ? 19.374 9.774 6.958 1.00 95.56 157 HIS A N 1
ATOM 1230 C CA . HIS A 1 157 ? 20.452 9.799 5.970 1.00 95.56 157 HIS A CA 1
ATOM 1231 C C . HIS A 1 157 ? 19.978 10.016 4.528 1.00 95.56 157 HIS A C 1
ATOM 1233 O O . HIS A 1 157 ? 20.828 10.162 3.657 1.00 95.56 157 HIS A O 1
ATOM 1239 N N . LEU A 1 158 ? 18.663 10.047 4.275 1.00 95.88 158 LEU A N 1
ATOM 1240 C CA . LEU A 1 158 ? 18.140 10.507 2.991 1.00 95.88 158 LEU A CA 1
ATOM 1241 C C . LEU A 1 158 ? 18.231 12.029 2.933 1.00 95.88 158 LEU A C 1
ATOM 1243 O O . LEU A 1 158 ? 17.866 12.717 3.894 1.00 95.88 158 LEU A O 1
ATOM 1247 N N . ASP A 1 159 ? 18.666 12.567 1.798 1.00 96.06 159 ASP A N 1
ATOM 1248 C CA . ASP A 1 159 ? 18.562 14.004 1.586 1.00 96.06 159 ASP A CA 1
ATOM 1249 C C . ASP A 1 159 ? 17.090 14.443 1.450 1.00 96.06 159 ASP A C 1
ATOM 1251 O O . ASP A 1 159 ? 16.150 13.645 1.380 1.00 96.06 159 ASP A O 1
ATOM 1255 N N . HIS A 1 160 ? 16.858 15.755 1.435 1.00 95.94 160 HIS A N 1
ATOM 1256 C CA . HIS A 1 160 ? 15.500 16.291 1.362 1.00 95.94 160 HIS A CA 1
ATOM 1257 C C . HIS A 1 160 ? 14.756 15.887 0.072 1.00 95.94 160 HIS A C 1
ATOM 1259 O O . HIS A 1 160 ? 13.530 15.744 0.086 1.00 95.94 160 HIS A O 1
ATOM 1265 N N . VAL A 1 161 ? 15.464 15.736 -1.051 1.00 97.56 161 VAL A N 1
ATOM 1266 C CA . VAL A 1 161 ? 14.879 15.339 -2.340 1.00 97.56 161 VAL A CA 1
ATOM 1267 C C . VAL A 1 161 ? 14.478 13.867 -2.288 1.00 97.56 161 VAL A C 1
ATOM 1269 O O . VAL A 1 161 ? 13.328 13.546 -2.594 1.00 97.56 161 VAL A O 1
ATOM 1272 N N . GLU A 1 162 ? 15.373 13.002 -1.815 1.00 96.88 162 GLU A N 1
ATOM 1273 C CA . GLU A 1 162 ? 15.135 11.572 -1.625 1.00 96.88 162 GLU A CA 1
ATOM 1274 C C . GLU A 1 162 ? 14.004 11.318 -0.630 1.00 96.88 162 GLU A C 1
ATOM 1276 O O . GLU A 1 162 ? 13.089 10.558 -0.932 1.00 96.88 162 GLU A O 1
ATOM 1281 N N . PHE A 1 163 ? 13.995 11.997 0.523 1.00 98.25 163 PHE A N 1
ATOM 1282 C CA . PHE A 1 163 ? 12.932 11.852 1.520 1.00 98.25 163 PHE A CA 1
ATOM 1283 C C . PHE A 1 163 ? 11.567 12.284 0.969 1.00 98.25 163 PHE A C 1
ATOM 1285 O O . PHE A 1 163 ? 10.560 11.600 1.171 1.00 98.25 163 PHE A O 1
ATOM 1292 N N . LYS A 1 164 ? 11.513 13.413 0.248 1.00 98.31 164 LYS A N 1
ATOM 1293 C CA . LYS A 1 164 ? 10.271 13.897 -0.371 1.00 98.31 164 LYS A CA 1
ATOM 1294 C C . LYS A 1 164 ? 9.749 12.900 -1.406 1.00 98.31 164 LYS A C 1
ATOM 1296 O O . LYS A 1 164 ? 8.546 12.640 -1.440 1.00 98.31 164 LYS A O 1
ATOM 1301 N N . HIS A 1 165 ? 10.640 12.357 -2.229 1.00 98.44 165 HIS A N 1
ATOM 1302 C CA . HIS A 1 165 ? 10.293 11.374 -3.246 1.00 98.44 165 HIS A CA 1
ATOM 1303 C C . HIS A 1 165 ? 9.867 10.036 -2.621 1.00 98.44 165 HIS A C 1
ATOM 1305 O O . HIS A 1 165 ? 8.797 9.527 -2.940 1.00 98.44 165 HIS A O 1
ATOM 1311 N N . PHE A 1 166 ? 10.608 9.536 -1.631 1.00 98.75 166 PHE A N 1
ATOM 1312 C CA . PHE A 1 166 ? 10.247 8.359 -0.842 1.00 98.75 166 PHE A CA 1
ATOM 1313 C C . PHE A 1 166 ? 8.845 8.488 -0.235 1.00 98.75 166 PHE A C 1
ATOM 1315 O O . PHE A 1 166 ? 8.009 7.598 -0.385 1.00 98.75 166 PHE A O 1
ATOM 1322 N N . ARG A 1 167 ? 8.547 9.631 0.399 1.00 98.81 167 ARG A N 1
ATOM 1323 C CA . ARG A 1 167 ? 7.219 9.901 0.958 1.00 98.81 167 ARG A CA 1
ATOM 1324 C C . ARG A 1 167 ? 6.124 9.868 -0.107 1.00 98.81 167 ARG A C 1
ATOM 1326 O O . ARG A 1 167 ? 5.058 9.319 0.156 1.00 98.81 167 ARG A O 1
ATOM 1333 N N . PHE A 1 168 ? 6.373 10.457 -1.275 1.00 98.81 168 PHE A N 1
ATOM 1334 C CA . PHE A 1 168 ? 5.440 10.423 -2.402 1.00 98.81 168 PHE A CA 1
ATOM 1335 C C . PHE A 1 168 ? 5.138 8.981 -2.833 1.00 98.81 168 PHE A C 1
ATOM 1337 O O . PHE A 1 168 ? 3.972 8.599 -2.876 1.00 98.81 168 PHE A O 1
ATOM 1344 N N . LEU A 1 169 ? 6.169 8.163 -3.044 1.00 98.88 169 LEU A N 1
ATOM 1345 C CA . LEU A 1 169 ? 6.021 6.766 -3.461 1.00 98.88 169 LEU A CA 1
ATOM 1346 C C . LEU A 1 169 ? 5.232 5.928 -2.446 1.00 98.88 169 LEU A C 1
ATOM 1348 O O . LEU A 1 169 ? 4.342 5.172 -2.833 1.00 98.88 169 LEU A O 1
ATOM 1352 N N . VAL A 1 170 ? 5.511 6.092 -1.146 1.00 98.94 170 VAL A N 1
ATOM 1353 C CA . VAL A 1 170 ? 4.769 5.399 -0.078 1.00 98.94 170 VAL A CA 1
ATOM 1354 C C . VAL A 1 170 ? 3.284 5.765 -0.122 1.00 98.94 170 VAL A C 1
ATOM 1356 O O . VAL A 1 170 ? 2.430 4.886 -0.031 1.00 98.94 170 VAL A O 1
ATOM 1359 N N . ILE A 1 171 ? 2.962 7.053 -0.277 1.00 98.94 171 ILE A N 1
ATOM 1360 C CA . ILE A 1 171 ? 1.570 7.524 -0.339 1.00 98.94 171 ILE A CA 1
ATOM 1361 C C . ILE A 1 171 ? 0.862 6.956 -1.574 1.00 98.94 171 ILE A C 1
ATOM 1363 O O . ILE A 1 171 ? -0.245 6.440 -1.448 1.00 98.94 171 ILE A O 1
ATOM 1367 N N . GLU A 1 172 ? 1.498 7.005 -2.744 1.00 98.88 172 GLU A N 1
ATOM 1368 C CA . GLU A 1 172 ? 0.924 6.478 -3.987 1.00 98.88 172 GLU A CA 1
ATOM 1369 C C . GLU A 1 172 ? 0.690 4.963 -3.934 1.00 98.88 172 GLU A C 1
ATOM 1371 O O . GLU A 1 172 ? -0.291 4.479 -4.502 1.00 98.88 172 GLU A O 1
ATOM 1376 N N . ALA A 1 173 ? 1.554 4.213 -3.244 1.00 98.88 173 ALA A N 1
ATOM 1377 C CA . ALA A 1 173 ? 1.378 2.780 -3.035 1.00 98.88 173 ALA A CA 1
ATOM 1378 C C . ALA A 1 173 ? 0.204 2.474 -2.088 1.00 98.88 173 ALA A C 1
ATOM 1380 O O . ALA A 1 173 ? -0.634 1.641 -2.426 1.00 98.88 173 ALA A O 1
ATOM 1381 N N . ILE A 1 174 ? 0.093 3.176 -0.951 1.00 98.94 174 ILE A N 1
ATOM 1382 C CA . ILE A 1 174 ? -1.026 2.993 -0.006 1.00 98.94 174 ILE A CA 1
ATOM 1383 C C . ILE A 1 174 ? -2.354 3.400 -0.659 1.00 98.94 174 ILE A C 1
ATOM 1385 O O . ILE A 1 174 ? -3.313 2.647 -0.634 1.00 98.94 174 ILE A O 1
ATOM 1389 N N . LEU A 1 175 ? -2.430 4.555 -1.326 1.00 98.88 175 LEU A N 1
ATOM 1390 C CA . LEU A 1 175 ? -3.677 5.007 -1.963 1.00 98.88 175 LEU A CA 1
ATOM 1391 C C . LEU A 1 175 ? -4.129 4.126 -3.140 1.00 98.88 175 LEU A C 1
ATOM 1393 O O . LEU A 1 175 ? -5.286 4.224 -3.567 1.00 98.88 175 LEU A O 1
ATOM 1397 N N . ALA A 1 176 ? -3.234 3.299 -3.686 1.00 98.75 176 ALA A N 1
ATOM 1398 C CA . ALA A 1 176 ? -3.563 2.343 -4.733 1.00 98.75 176 ALA A CA 1
ATOM 1399 C C . ALA A 1 176 ? -4.298 1.100 -4.204 1.00 98.75 176 ALA A C 1
ATOM 1401 O O . ALA A 1 176 ? -4.926 0.407 -5.014 1.00 98.75 176 ALA A O 1
ATOM 1402 N N . THR A 1 177 ? -4.272 0.814 -2.895 1.00 98.81 177 THR A N 1
ATOM 1403 C CA . THR A 1 177 ? -4.980 -0.341 -2.312 1.00 98.81 177 THR A CA 1
ATOM 1404 C C . THR A 1 177 ? -6.498 -0.148 -2.278 1.00 98.81 177 THR A C 1
ATOM 1406 O O . THR A 1 177 ? -7.222 -1.138 -2.294 1.00 98.81 177 THR A O 1
ATOM 1409 N N . ASP A 1 178 ? -7.001 1.089 -2.420 1.00 98.69 178 ASP A N 1
ATOM 1410 C CA . ASP A 1 178 ? -8.437 1.375 -2.552 1.00 98.69 178 ASP A CA 1
ATOM 1411 C C . ASP A 1 178 ? -9.056 0.570 -3.710 1.00 98.69 178 ASP A C 1
ATOM 1413 O O . ASP A 1 178 ? -8.834 0.833 -4.904 1.00 98.69 178 ASP A O 1
ATOM 1417 N N . LEU A 1 179 ? -9.870 -0.426 -3.354 1.00 96.38 179 LEU A N 1
ATOM 1418 C CA . LEU A 1 179 ? -10.512 -1.322 -4.311 1.00 96.38 179 LEU A CA 1
ATOM 1419 C C . LEU A 1 179 ? -11.518 -0.599 -5.216 1.00 96.38 179 LEU A C 1
ATOM 1421 O O . LEU A 1 179 ? -11.766 -1.076 -6.324 1.00 96.38 179 LEU A O 1
ATOM 1425 N N . LYS A 1 180 ? -12.013 0.592 -4.844 1.00 95.88 180 LYS A N 1
ATOM 1426 C CA . LYS A 1 180 ? -12.853 1.421 -5.727 1.00 95.88 180 LYS A CA 1
ATOM 1427 C C . LYS A 1 180 ? -12.123 1.815 -7.016 1.00 95.88 180 LYS A C 1
ATOM 1429 O O . LYS A 1 180 ? -12.768 1.993 -8.044 1.00 95.88 180 LYS A O 1
ATOM 1434 N N . LYS A 1 181 ? -10.789 1.918 -6.976 1.00 95.50 181 LYS A N 1
ATOM 1435 C CA . LYS A 1 181 ? -9.931 2.249 -8.130 1.00 95.50 181 LYS A CA 1
ATOM 1436 C C . LYS A 1 181 ? -9.351 1.011 -8.820 1.00 95.50 181 LYS A C 1
ATOM 1438 O O . LYS A 1 181 ? -8.512 1.147 -9.708 1.00 95.50 181 LYS A O 1
ATOM 1443 N N . HIS A 1 182 ? -9.739 -0.202 -8.414 1.00 96.12 182 HIS A N 1
ATOM 1444 C CA . HIS A 1 182 ? -9.127 -1.444 -8.898 1.00 96.12 182 HIS A CA 1
ATOM 1445 C C . HIS A 1 182 ? -9.115 -1.537 -10.430 1.00 96.12 182 HIS A C 1
ATOM 1447 O O . HIS A 1 182 ? -8.053 -1.729 -11.024 1.00 96.12 182 HIS A O 1
ATOM 1453 N N . PHE A 1 183 ? -10.271 -1.341 -11.069 1.00 97.19 183 PHE A N 1
ATOM 1454 C CA . PHE A 1 183 ? -10.388 -1.454 -12.523 1.00 97.19 183 PHE A CA 1
ATOM 1455 C C . PHE A 1 183 ? -9.629 -0.358 -13.279 1.00 97.19 183 PHE A C 1
ATOM 1457 O O . PHE A 1 183 ? -9.121 -0.631 -14.365 1.00 97.19 183 PHE A O 1
ATOM 1464 N N . ASP A 1 184 ? -9.464 0.833 -12.697 1.00 98.00 184 ASP A N 1
ATOM 1465 C CA . ASP A 1 184 ? -8.671 1.908 -13.303 1.00 98.00 184 ASP A CA 1
ATOM 1466 C C . ASP A 1 184 ? -7.188 1.520 -13.390 1.00 98.00 184 ASP A C 1
ATOM 1468 O O . ASP A 1 184 ? -6.543 1.728 -14.418 1.00 98.00 184 ASP A O 1
ATOM 1472 N N . PHE A 1 185 ? -6.637 0.926 -12.325 1.00 97.94 185 PHE A N 1
ATOM 1473 C CA . PHE A 1 185 ? -5.252 0.444 -12.310 1.00 97.94 185 PHE A CA 1
ATOM 1474 C C . PHE A 1 185 ? -5.038 -0.735 -13.262 1.00 97.94 185 PHE A C 1
ATOM 1476 O O . PHE A 1 185 ? -4.067 -0.736 -14.018 1.00 97.94 185 PHE A O 1
ATOM 1483 N N . VAL A 1 186 ? -5.968 -1.696 -13.287 1.00 97.88 186 VAL A N 1
ATOM 1484 C CA . VAL A 1 186 ? -5.918 -2.826 -14.229 1.00 97.88 186 VAL A CA 1
ATOM 1485 C C . VAL A 1 186 ? -5.972 -2.331 -15.676 1.00 97.88 186 VAL A C 1
ATOM 1487 O O . VAL A 1 186 ? -5.190 -2.787 -16.507 1.00 97.88 186 VAL A O 1
ATOM 1490 N N . ALA A 1 187 ? -6.837 -1.361 -15.985 1.00 97.94 187 ALA A N 1
ATOM 1491 C CA . ALA A 1 187 ? -6.917 -0.768 -17.317 1.00 97.94 187 ALA A CA 1
ATOM 1492 C C . ALA A 1 187 ? -5.611 -0.059 -17.715 1.00 97.94 187 ALA A C 1
ATOM 1494 O O . ALA A 1 187 ? -5.136 -0.251 -18.834 1.00 97.94 187 ALA A O 1
ATOM 1495 N N . LYS A 1 188 ? -4.998 0.706 -16.800 1.00 97.25 188 LYS A N 1
ATOM 1496 C CA . LYS A 1 188 ? -3.696 1.357 -17.028 1.00 97.25 188 LYS A CA 1
ATOM 1497 C C . LYS A 1 188 ? -2.583 0.345 -17.299 1.00 97.25 188 LYS A C 1
ATOM 1499 O O . LYS A 1 188 ? -1.826 0.534 -18.247 1.00 97.25 188 LYS A O 1
ATOM 1504 N N . LEU A 1 189 ? -2.500 -0.730 -16.508 1.00 97.00 189 LEU A N 1
ATOM 1505 C CA . LEU A 1 189 ? -1.498 -1.779 -16.720 1.00 97.00 189 LEU A CA 1
ATOM 1506 C C . LEU A 1 189 ? -1.718 -2.484 -18.062 1.00 97.00 189 LEU A C 1
ATOM 1508 O O . LEU A 1 189 ? -0.778 -2.631 -18.835 1.00 97.00 189 LEU A O 1
ATOM 1512 N N . ASN A 1 190 ? -2.958 -2.864 -18.374 1.00 96.25 190 ASN A N 1
ATOM 1513 C CA . ASN A 1 190 ? -3.284 -3.513 -19.643 1.00 96.25 190 ASN A CA 1
ATOM 1514 C C . ASN A 1 190 ? -2.965 -2.620 -20.847 1.00 96.25 190 ASN A C 1
ATOM 1516 O O . ASN A 1 190 ? -2.519 -3.128 -21.869 1.00 96.25 190 ASN A O 1
ATOM 1520 N N . ALA A 1 191 ? -3.164 -1.304 -20.743 1.00 96.00 191 ALA A N 1
ATOM 1521 C CA . ALA A 1 191 ? -2.790 -0.378 -21.808 1.00 96.00 191 ALA A CA 1
ATOM 1522 C C . ALA A 1 191 ? -1.277 -0.390 -22.077 1.00 96.00 191 ALA A C 1
ATOM 1524 O O . ALA A 1 191 ? -0.878 -0.304 -23.230 1.00 96.00 191 ALA A O 1
ATOM 1525 N N . LYS A 1 192 ? -0.451 -0.545 -21.035 1.00 93.69 192 LYS A N 1
ATOM 1526 C CA . LYS A 1 192 ? 1.009 -0.645 -21.158 1.00 93.69 192 LYS A CA 1
ATOM 1527 C C . LYS A 1 192 ? 1.484 -1.999 -21.668 1.00 93.69 192 LYS A C 1
ATOM 1529 O O . LYS A 1 192 ? 2.362 -2.060 -22.512 1.00 93.69 192 LYS A O 1
ATOM 1534 N N . VAL A 1 193 ? 0.898 -3.085 -21.172 1.00 90.81 193 VAL A N 1
ATOM 1535 C CA . VAL A 1 193 ? 1.293 -4.449 -21.562 1.00 90.81 193 VAL A CA 1
ATOM 1536 C C . VAL A 1 193 ? 0.866 -4.785 -22.996 1.00 90.81 193 VAL A C 1
ATOM 1538 O O . VAL A 1 193 ? 1.533 -5.575 -23.652 1.00 90.81 193 VAL A O 1
ATOM 1541 N N . ASN A 1 194 ? -0.226 -4.190 -23.487 1.00 91.25 194 ASN A N 1
ATOM 1542 C CA . ASN A 1 194 ? -0.694 -4.375 -24.866 1.00 91.25 194 ASN A CA 1
ATOM 1543 C C . ASN A 1 194 ? -0.079 -3.377 -25.867 1.00 91.25 194 ASN A C 1
ATOM 1545 O O . ASN A 1 194 ? -0.403 -3.450 -27.051 1.00 91.25 194 ASN A O 1
ATOM 1549 N N . ASP A 1 195 ? 0.743 -2.432 -25.406 1.00 91.38 195 ASP A N 1
ATOM 1550 C CA . ASP A 1 195 ? 1.565 -1.587 -26.275 1.00 91.38 195 ASP A CA 1
ATOM 1551 C C . ASP A 1 195 ? 2.800 -2.391 -26.712 1.00 91.38 195 ASP A C 1
ATOM 1553 O O . ASP A 1 195 ? 3.399 -3.094 -25.897 1.00 91.38 195 ASP A O 1
ATOM 1557 N N . ASP A 1 196 ? 3.208 -2.273 -27.976 1.00 85.69 196 ASP A N 1
ATOM 1558 C CA . ASP A 1 196 ? 4.397 -2.949 -28.513 1.00 85.69 196 ASP A CA 1
ATOM 1559 C C . ASP A 1 196 ? 5.674 -2.557 -27.744 1.00 85.69 196 ASP A C 1
ATOM 1561 O O . ASP A 1 196 ? 6.634 -3.328 -27.687 1.00 85.69 196 ASP A O 1
ATOM 1565 N N . ALA A 1 197 ? 5.689 -1.364 -27.137 1.00 86.19 197 ALA A N 1
ATOM 1566 C CA . ALA A 1 197 ? 6.788 -0.890 -26.298 1.00 86.19 197 ALA A CA 1
ATOM 1567 C C . ALA A 1 197 ? 6.844 -1.557 -24.907 1.00 86.19 197 ALA A C 1
ATOM 1569 O O . ALA A 1 197 ? 7.906 -1.572 -24.284 1.00 86.19 197 ALA A O 1
ATOM 1570 N N . GLY A 1 198 ? 5.732 -2.113 -24.416 1.00 91.62 198 GLY A N 1
ATOM 1571 C CA . GLY A 1 198 ? 5.640 -2.722 -23.090 1.00 91.62 198 GLY A CA 1
ATOM 1572 C C . GLY A 1 198 ? 5.889 -1.747 -21.928 1.00 91.62 198 GLY A C 1
ATOM 1573 O O . GLY A 1 198 ? 5.558 -0.561 -21.985 1.00 91.62 198 GLY A O 1
ATOM 1574 N N . ILE A 1 199 ? 6.453 -2.273 -20.836 1.00 94.75 199 ILE A N 1
ATOM 1575 C CA . ILE A 1 199 ? 6.859 -1.487 -19.660 1.00 94.75 199 ILE A CA 1
ATOM 1576 C C . ILE A 1 199 ? 8.239 -0.875 -19.909 1.00 94.75 199 ILE A C 1
ATOM 1578 O O . ILE A 1 199 ? 9.219 -1.600 -20.083 1.00 94.75 199 ILE A O 1
ATOM 1582 N N . ASP A 1 200 ? 8.327 0.454 -19.850 1.00 94.19 200 ASP A N 1
ATOM 1583 C CA . ASP A 1 200 ? 9.600 1.172 -19.898 1.00 94.19 200 ASP A CA 1
ATOM 1584 C C . ASP A 1 200 ? 10.182 1.321 -18.484 1.00 94.19 200 ASP A C 1
ATOM 1586 O O . ASP A 1 200 ? 9.790 2.202 -17.718 1.00 94.19 200 ASP A O 1
ATOM 1590 N N . TRP A 1 201 ? 11.159 0.479 -18.138 1.00 93.56 201 TRP A N 1
ATOM 1591 C CA . TRP A 1 201 ? 11.832 0.514 -16.832 1.00 93.56 201 TRP A CA 1
ATOM 1592 C C . TRP A 1 201 ? 12.644 1.792 -16.588 1.00 93.56 201 TRP A C 1
ATOM 1594 O O . TRP A 1 201 ? 13.007 2.072 -15.446 1.00 93.56 201 TRP A O 1
ATOM 1604 N N . THR A 1 202 ? 12.904 2.611 -17.612 1.00 93.44 202 THR A N 1
ATOM 1605 C CA . THR A 1 202 ? 13.525 3.932 -17.436 1.00 93.44 202 THR A CA 1
ATOM 1606 C C . THR A 1 202 ? 12.503 4.999 -17.029 1.00 93.44 202 THR A C 1
ATOM 1608 O O . THR A 1 202 ? 12.866 5.981 -16.374 1.00 93.44 202 THR A O 1
ATOM 1611 N N . ASN A 1 203 ? 11.213 4.770 -17.295 1.00 95.62 203 ASN A N 1
ATOM 1612 C CA . ASN A 1 203 ? 10.1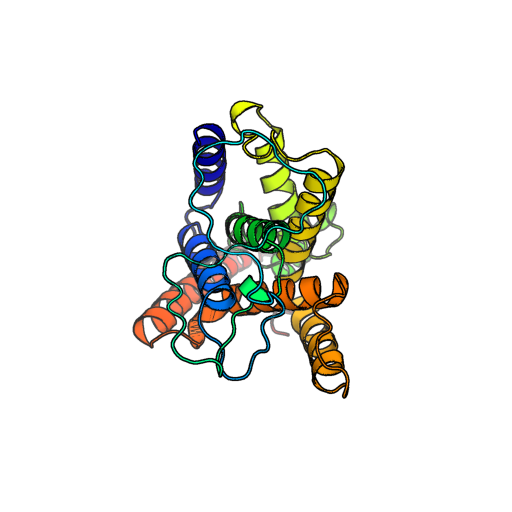18 5.669 -16.955 1.00 95.62 203 ASN A CA 1
ATOM 1613 C C . ASN A 1 203 ? 9.619 5.449 -15.518 1.00 95.62 203 ASN A C 1
ATOM 1615 O O . ASN A 1 203 ? 9.101 4.392 -15.162 1.00 95.62 203 ASN A O 1
ATOM 1619 N N . GLU A 1 204 ? 9.721 6.489 -14.693 1.00 96.44 204 GLU A N 1
ATOM 1620 C CA . GLU A 1 204 ? 9.293 6.457 -13.289 1.00 96.44 204 GLU A CA 1
ATOM 1621 C C . GLU A 1 204 ? 7.799 6.143 -13.115 1.00 96.44 204 GLU A C 1
ATOM 1623 O O . GLU A 1 204 ? 7.433 5.411 -12.200 1.00 96.44 204 GLU A O 1
ATOM 1628 N N . ASN A 1 205 ? 6.926 6.630 -14.004 1.00 97.62 205 ASN A N 1
ATOM 1629 C CA . ASN A 1 205 ? 5.488 6.366 -13.899 1.00 97.62 205 ASN A CA 1
ATOM 1630 C C . ASN A 1 205 ? 5.153 4.899 -14.192 1.00 97.62 205 ASN A C 1
ATOM 1632 O O . ASN A 1 205 ? 4.241 4.343 -13.579 1.00 97.62 205 ASN A O 1
ATOM 1636 N N . ASP A 1 206 ? 5.889 4.271 -15.110 1.00 97.56 206 ASP A N 1
ATOM 1637 C CA . ASP A 1 206 ? 5.707 2.859 -15.444 1.00 97.56 206 ASP A CA 1
ATOM 1638 C C . ASP A 1 206 ? 6.199 1.978 -14.288 1.00 97.56 206 ASP A C 1
ATOM 1640 O O . ASP A 1 206 ? 5.485 1.064 -13.870 1.00 97.56 206 ASP A O 1
ATOM 1644 N N . ARG A 1 207 ? 7.355 2.306 -13.688 1.00 97.75 207 ARG A N 1
ATOM 1645 C CA . ARG A 1 207 ? 7.834 1.630 -12.470 1.00 97.75 207 ARG A CA 1
ATOM 1646 C C . ARG A 1 207 ? 6.873 1.807 -11.294 1.00 97.75 207 ARG A C 1
ATOM 1648 O O . ARG A 1 207 ? 6.543 0.826 -10.627 1.00 97.75 207 ARG A O 1
ATOM 1655 N N . LEU A 1 208 ? 6.358 3.020 -11.076 1.00 98.62 208 LEU A N 1
ATOM 1656 C CA . LEU A 1 208 ? 5.360 3.293 -10.040 1.00 98.62 208 LEU A CA 1
ATOM 1657 C C . LEU A 1 208 ? 4.087 2.465 -10.254 1.00 98.62 208 LEU A C 1
ATOM 1659 O O . LEU A 1 208 ? 3.593 1.861 -9.303 1.00 98.62 208 LEU A O 1
ATOM 1663 N N . LEU A 1 209 ? 3.589 2.373 -11.491 1.00 98.62 209 LEU A N 1
ATOM 1664 C CA . LEU A 1 209 ? 2.429 1.543 -11.822 1.00 98.62 209 LEU A CA 1
ATOM 1665 C C . LEU A 1 209 ? 2.685 0.061 -11.506 1.00 98.62 209 LEU A C 1
ATOM 1667 O O . LEU A 1 209 ? 1.808 -0.600 -10.948 1.00 98.62 209 LEU A O 1
ATOM 1671 N N . VAL A 1 210 ? 3.880 -0.458 -11.806 1.00 98.38 210 VAL A N 1
ATOM 1672 C CA . VAL A 1 210 ? 4.273 -1.831 -11.443 1.00 98.38 210 VAL A CA 1
ATOM 1673 C C . VAL A 1 210 ? 4.297 -2.011 -9.922 1.00 98.38 210 VAL A C 1
ATOM 1675 O O . VAL A 1 210 ? 3.726 -2.981 -9.422 1.00 98.38 210 VAL A O 1
ATOM 1678 N N . CYS A 1 211 ? 4.873 -1.071 -9.167 1.00 98.75 211 CYS A N 1
ATOM 1679 C CA . CYS A 1 211 ? 4.863 -1.091 -7.699 1.00 98.75 211 CYS A CA 1
ATOM 1680 C C . CYS A 1 211 ? 3.436 -1.068 -7.127 1.00 98.75 211 CYS A C 1
ATOM 1682 O O . CYS A 1 211 ? 3.116 -1.852 -6.232 1.00 98.75 211 CYS A O 1
ATOM 1684 N N . GLN A 1 212 ? 2.555 -0.226 -7.674 1.00 98.88 212 GLN A N 1
ATOM 1685 C CA . GLN A 1 212 ? 1.145 -0.156 -7.284 1.00 98.88 212 GLN A CA 1
ATOM 1686 C C . GLN A 1 212 ? 0.422 -1.474 -7.577 1.00 98.88 212 GLN A C 1
ATOM 1688 O O . GLN A 1 212 ? -0.298 -1.989 -6.728 1.00 98.88 212 GLN A O 1
ATOM 1693 N N . MET A 1 213 ? 0.648 -2.084 -8.739 1.00 98.69 213 MET A N 1
ATOM 1694 C CA . MET A 1 213 ? 0.066 -3.390 -9.057 1.00 98.69 213 MET A CA 1
ATOM 1695 C C . MET A 1 213 ? 0.627 -4.514 -8.176 1.00 98.69 213 MET A C 1
ATOM 1697 O O . MET A 1 213 ? -0.119 -5.422 -7.810 1.00 98.69 213 MET A O 1
ATOM 1701 N N . CYS A 1 214 ? 1.898 -4.424 -7.776 1.00 98.62 214 CYS A N 1
ATOM 1702 C CA . CYS A 1 214 ? 2.534 -5.362 -6.854 1.00 98.62 214 CYS A CA 1
ATOM 1703 C C . CYS A 1 214 ? 1.865 -5.340 -5.472 1.00 98.62 214 CYS A C 1
ATOM 1705 O O . CYS A 1 214 ? 1.419 -6.388 -5.004 1.00 98.62 214 CYS A O 1
ATOM 1707 N N . ILE A 1 215 ? 1.708 -4.162 -4.848 1.00 98.88 215 ILE A N 1
ATOM 1708 C CA . ILE A 1 215 ? 1.008 -4.065 -3.554 1.00 98.88 215 ILE A CA 1
ATOM 1709 C C . ILE A 1 215 ? -0.469 -4.439 -3.680 1.00 98.88 215 ILE A C 1
ATOM 1711 O O . ILE A 1 215 ? -0.983 -5.128 -2.809 1.00 98.88 215 ILE A O 1
ATOM 1715 N N . LYS A 1 216 ? -1.142 -4.093 -4.786 1.00 98.75 216 LYS A N 1
ATOM 1716 C CA . LYS A 1 216 ? -2.536 -4.505 -5.011 1.00 98.75 216 LYS A CA 1
ATOM 1717 C C . LYS A 1 216 ? -2.687 -6.020 -5.069 1.00 98.75 216 LYS A C 1
ATOM 1719 O O . LYS A 1 216 ? -3.639 -6.536 -4.503 1.00 98.75 216 LYS A O 1
ATOM 1724 N N . LEU A 1 217 ? -1.778 -6.730 -5.742 1.00 98.75 217 LEU A N 1
ATOM 1725 C CA . LEU A 1 217 ? -1.797 -8.194 -5.784 1.00 98.75 217 LEU A CA 1
ATOM 1726 C C . LEU A 1 217 ? -1.454 -8.792 -4.415 1.00 98.75 217 LEU A C 1
ATOM 1728 O O . LEU A 1 217 ? -2.090 -9.756 -3.992 1.00 98.75 217 LEU A O 1
ATOM 1732 N N . ALA A 1 218 ? -0.470 -8.214 -3.725 1.00 98.81 218 ALA A N 1
ATOM 1733 C CA . ALA A 1 218 ? -0.066 -8.623 -2.387 1.00 98.81 218 ALA A CA 1
ATOM 1734 C C . ALA A 1 218 ? -1.190 -8.456 -1.353 1.00 98.81 218 ALA A C 1
ATOM 1736 O O . ALA A 1 218 ? -1.371 -9.342 -0.528 1.00 98.81 218 ALA A O 1
ATOM 1737 N N . ASP A 1 219 ? -1.966 -7.379 -1.420 1.00 98.88 219 ASP A N 1
ATOM 1738 C CA . ASP A 1 219 ? -3.047 -7.069 -0.478 1.00 98.88 219 ASP A CA 1
ATOM 1739 C C . ASP A 1 219 ? -4.208 -8.082 -0.548 1.00 98.88 219 ASP A C 1
ATOM 1741 O O . ASP A 1 219 ? -4.750 -8.524 0.461 1.00 98.88 219 ASP A O 1
ATOM 1745 N N . ILE A 1 220 ? -4.520 -8.581 -1.748 1.00 98.50 220 ILE A N 1
ATOM 1746 C CA . ILE A 1 220 ? -5.583 -9.583 -1.960 1.00 98.50 220 ILE A CA 1
ATOM 1747 C C . ILE A 1 220 ? -5.040 -10.983 -2.272 1.00 98.50 220 ILE A C 1
ATOM 1749 O O . ILE A 1 220 ? -5.700 -11.784 -2.935 1.00 98.50 220 ILE A O 1
ATOM 1753 N N . ASN A 1 221 ? -3.837 -11.313 -1.798 1.00 98.62 221 ASN A N 1
ATOM 1754 C CA . ASN A 1 221 ? -3.147 -12.548 -2.187 1.00 98.62 221 ASN A CA 1
ATOM 1755 C C . ASN A 1 221 ? -3.815 -13.844 -1.674 1.00 98.62 221 ASN A C 1
ATOM 1757 O O . ASN A 1 221 ? -3.463 -14.932 -2.134 1.00 98.62 221 ASN A O 1
ATOM 1761 N N . GLY A 1 222 ? -4.755 -13.748 -0.724 1.00 98.12 222 GLY A N 1
ATOM 1762 C CA . GLY A 1 222 ? -5.321 -14.886 0.008 1.00 98.12 222 GLY A CA 1
ATOM 1763 C C . GLY A 1 222 ? -5.771 -16.056 -0.883 1.00 98.12 222 GLY A C 1
ATOM 1764 O O . GLY A 1 222 ? -5.314 -17.176 -0.658 1.00 98.12 222 GLY A O 1
ATOM 1765 N N . PRO A 1 223 ? -6.605 -15.836 -1.919 1.00 98.38 223 PRO A N 1
ATOM 1766 C CA . PRO A 1 223 ? -7.048 -16.888 -2.843 1.00 98.38 223 PRO A CA 1
ATOM 1767 C C . PRO A 1 223 ? -5.954 -17.474 -3.750 1.00 98.38 223 PRO A C 1
ATOM 1769 O O . PRO A 1 223 ? -6.181 -18.511 -4.369 1.00 98.38 223 PRO A O 1
ATOM 1772 N N . ALA A 1 224 ? -4.784 -16.836 -3.849 1.00 98.19 224 ALA A N 1
ATOM 1773 C CA . ALA A 1 224 ? -3.638 -17.324 -4.621 1.00 98.19 224 ALA A CA 1
ATOM 1774 C C . ALA A 1 224 ? -2.650 -18.154 -3.775 1.00 98.19 224 ALA A C 1
ATOM 1776 O O . ALA A 1 224 ? -1.703 -18.731 -4.311 1.00 98.19 224 ALA A O 1
ATOM 1777 N N . LYS A 1 225 ? -2.850 -18.225 -2.452 1.00 97.62 225 LYS A N 1
ATOM 1778 C CA . LYS A 1 225 ? -2.061 -19.064 -1.539 1.00 97.62 225 LYS A CA 1
ATOM 1779 C C . LYS A 1 225 ? -2.617 -20.495 -1.499 1.00 97.62 225 LYS A C 1
ATOM 1781 O O . LYS A 1 225 ? -3.722 -20.782 -1.954 1.00 97.62 225 LYS A O 1
ATOM 1786 N N . TYR A 1 226 ? -1.852 -21.412 -0.903 1.00 97.12 226 TYR A N 1
ATOM 1787 C CA . TYR A 1 226 ? -2.323 -22.774 -0.635 1.00 97.12 226 TYR A CA 1
ATOM 1788 C C . TYR A 1 226 ? -3.614 -22.772 0.192 1.00 97.12 226 TYR A C 1
ATOM 1790 O O . TYR A 1 226 ? -3.823 -21.897 1.034 1.00 97.12 226 TYR A O 1
ATOM 1798 N N . LYS A 1 227 ? -4.450 -23.796 -0.019 1.00 98.31 227 LYS A N 1
ATOM 1799 C CA . LYS A 1 227 ? -5.811 -23.902 0.529 1.00 98.31 227 LYS A CA 1
ATOM 1800 C C . LYS A 1 227 ? -5.914 -23.547 2.015 1.00 98.31 227 LYS A C 1
ATOM 1802 O O . LYS A 1 227 ? -6.802 -22.789 2.382 1.00 98.31 227 LYS A O 1
ATOM 1807 N N . ASP A 1 228 ? -5.017 -24.056 2.853 1.00 98.50 228 ASP A N 1
ATOM 1808 C CA . ASP A 1 228 ? -5.089 -23.836 4.303 1.00 98.50 228 ASP A CA 1
ATOM 1809 C C . ASP A 1 228 ? -4.900 -22.357 4.677 1.00 98.50 228 ASP A C 1
ATOM 1811 O O . ASP A 1 228 ? -5.608 -21.835 5.538 1.00 98.50 228 ASP A O 1
ATOM 1815 N N . LEU A 1 229 ? -3.992 -21.655 3.988 1.00 98.19 229 LEU A N 1
ATOM 1816 C CA . LEU A 1 229 ? -3.804 -20.213 4.159 1.00 98.19 229 LEU A CA 1
ATOM 1817 C C . LEU A 1 229 ? -4.975 -19.425 3.573 1.00 98.19 229 LEU A C 1
ATOM 1819 O O . LEU A 1 229 ? -5.469 -18.507 4.223 1.00 98.19 229 LEU A O 1
ATOM 1823 N N . HIS A 1 230 ? -5.450 -19.803 2.384 1.00 98.44 230 HIS A N 1
ATOM 1824 C CA . HIS A 1 230 ? -6.620 -19.180 1.767 1.00 98.44 230 HIS A CA 1
ATOM 1825 C C . HIS A 1 230 ? -7.845 -19.230 2.695 1.00 98.44 230 HIS A C 1
ATOM 1827 O O . HIS A 1 230 ? -8.495 -18.205 2.914 1.00 98.44 230 HIS A O 1
ATOM 1833 N N . LEU A 1 231 ? -8.145 -20.400 3.269 1.00 98.25 231 LEU A N 1
ATOM 1834 C CA . LEU A 1 231 ? -9.278 -20.575 4.178 1.00 98.25 231 LEU A CA 1
ATOM 1835 C C . LEU A 1 231 ? -9.099 -19.761 5.462 1.00 98.25 231 LEU A C 1
ATOM 1837 O O . LEU A 1 231 ? -10.031 -19.081 5.874 1.00 98.25 231 LEU A O 1
ATOM 1841 N N . LYS A 1 232 ? -7.889 -19.738 6.036 1.00 98.38 232 LYS A N 1
ATOM 1842 C CA . LYS A 1 232 ? -7.596 -18.935 7.232 1.00 98.38 232 LYS A CA 1
ATOM 1843 C C . LYS A 1 232 ? -7.823 -17.437 7.004 1.00 98.38 232 LYS A C 1
ATOM 1845 O O . LYS A 1 232 ? -8.408 -16.776 7.860 1.00 98.38 232 LYS A O 1
ATOM 1850 N N . TRP A 1 233 ? -7.389 -16.905 5.861 1.00 98.44 233 TRP A N 1
ATOM 1851 C CA . TRP A 1 233 ? -7.654 -15.510 5.500 1.00 98.44 233 TRP A CA 1
ATOM 1852 C C . TRP A 1 233 ? -9.140 -15.252 5.264 1.00 98.44 233 TRP A C 1
ATOM 1854 O O . TRP A 1 233 ? -9.680 -14.269 5.766 1.00 98.44 233 TRP A O 1
ATOM 1864 N N . THR A 1 234 ? -9.815 -16.169 4.568 1.00 98.38 234 THR A N 1
ATOM 1865 C CA . THR A 1 234 ? -11.259 -16.085 4.308 1.00 98.38 234 THR A CA 1
ATOM 1866 C C . THR A 1 234 ? -12.060 -16.024 5.609 1.00 98.38 234 THR A C 1
ATOM 1868 O O . THR A 1 234 ? -12.933 -15.168 5.744 1.00 98.38 234 THR A O 1
ATOM 1871 N N . ASP A 1 235 ? -11.729 -16.867 6.589 1.00 98.19 235 ASP A N 1
ATOM 1872 C CA . ASP A 1 235 ? -12.371 -16.864 7.905 1.00 98.19 235 ASP A CA 1
ATOM 1873 C C . ASP A 1 235 ? -12.195 -15.514 8.619 1.00 98.19 235 ASP A C 1
ATOM 1875 O O . ASP A 1 235 ? -13.147 -14.994 9.205 1.00 98.19 235 ASP A O 1
ATOM 1879 N N . GLY A 1 236 ? -11.002 -14.914 8.548 1.00 97.88 236 GLY A N 1
ATOM 1880 C CA . GLY A 1 236 ? -10.738 -13.576 9.086 1.00 97.88 236 GLY A CA 1
ATOM 1881 C C . GLY A 1 236 ? -11.647 -12.511 8.464 1.00 97.88 236 GLY A C 1
ATOM 1882 O O . GLY A 1 236 ? -12.356 -11.811 9.190 1.00 97.88 236 GLY A O 1
ATOM 1883 N N . ILE A 1 237 ? -11.682 -12.437 7.127 1.00 96.44 237 ILE A N 1
ATOM 1884 C CA . ILE A 1 237 ? -12.496 -11.458 6.377 1.00 96.44 237 ILE A CA 1
ATOM 1885 C C . ILE A 1 237 ? -13.978 -11.604 6.735 1.00 96.44 237 ILE A C 1
ATOM 1887 O O . ILE A 1 237 ? -14.652 -10.626 7.066 1.00 96.44 237 ILE A O 1
ATOM 1891 N N . VAL A 1 238 ? -14.493 -12.836 6.700 1.00 96.81 238 VAL A N 1
ATOM 1892 C CA . VAL A 1 238 ? -15.909 -13.127 6.961 1.00 96.81 238 VAL A CA 1
ATOM 1893 C C . VAL A 1 238 ? -16.300 -12.737 8.389 1.00 96.81 238 VAL A C 1
ATOM 1895 O O . VAL A 1 238 ? -17.350 -12.122 8.593 1.00 96.81 238 VAL A O 1
ATOM 1898 N N . ASN A 1 239 ? -15.455 -13.037 9.380 1.00 96.75 239 ASN A N 1
ATOM 1899 C CA . ASN A 1 239 ? -15.714 -12.657 10.769 1.00 96.75 239 ASN A CA 1
ATOM 1900 C C . ASN A 1 239 ? -15.754 -11.135 10.953 1.00 96.75 239 ASN A C 1
ATOM 1902 O O . ASN A 1 239 ? -16.649 -10.624 11.630 1.00 96.75 239 ASN A O 1
ATOM 1906 N N . GLU A 1 240 ? -14.849 -10.400 10.309 1.00 96.06 240 GLU A N 1
ATOM 1907 C CA . GLU A 1 240 ? -14.837 -8.940 10.377 1.00 96.06 240 GLU A CA 1
ATOM 1908 C C . GLU A 1 240 ? -16.079 -8.314 9.715 1.00 96.06 240 GLU A C 1
ATOM 1910 O O . GLU A 1 240 ? -16.705 -7.404 10.272 1.00 96.06 240 GLU A O 1
ATOM 1915 N N . PHE A 1 241 ? -16.525 -8.867 8.582 1.00 93.31 241 PHE A N 1
ATOM 1916 C CA . PHE A 1 241 ? -17.789 -8.474 7.953 1.00 93.31 241 PHE A CA 1
ATOM 1917 C C . PHE A 1 241 ? -19.000 -8.748 8.851 1.00 93.31 241 PHE A C 1
ATOM 1919 O O . PHE A 1 241 ? -19.887 -7.895 8.963 1.00 93.31 241 PHE A O 1
ATOM 1926 N N . TYR A 1 242 ? -19.039 -9.880 9.560 1.00 92.69 242 TYR A N 1
ATOM 1927 C CA . TYR A 1 242 ? -20.106 -10.137 10.530 1.00 92.69 242 TYR A CA 1
ATOM 1928 C C . TYR A 1 242 ? -20.102 -9.130 11.686 1.00 92.69 242 TYR A C 1
ATOM 1930 O O . TYR A 1 242 ? -21.172 -8.694 12.121 1.00 92.69 242 TYR A O 1
ATOM 1938 N N . GLU A 1 243 ? -18.935 -8.706 12.169 1.00 92.38 243 GLU A N 1
ATOM 1939 C CA . GLU A 1 243 ? -18.842 -7.653 13.185 1.00 92.38 243 GLU A CA 1
ATOM 1940 C C . GLU A 1 243 ? -19.329 -6.290 12.678 1.00 92.38 243 GLU A C 1
ATOM 1942 O O . GLU A 1 243 ? -19.937 -5.528 13.444 1.00 92.38 243 GLU A O 1
ATOM 1947 N N . GLN A 1 244 ? -19.095 -5.968 11.402 1.00 89.31 244 GLN A N 1
ATOM 1948 C CA . GLN A 1 244 ? -19.656 -4.776 10.766 1.00 89.31 244 GLN A CA 1
ATOM 1949 C C . GLN A 1 244 ? -21.186 -4.807 10.794 1.00 89.31 244 GLN A C 1
ATOM 1951 O O . GLN A 1 244 ? -21.799 -3.871 11.312 1.00 89.31 244 GLN A O 1
ATOM 1956 N N . VAL A 1 245 ? -21.794 -5.902 10.328 1.00 84.38 245 VAL A N 1
ATOM 1957 C CA . VAL A 1 245 ? -23.258 -6.056 10.276 1.00 84.38 245 VAL A CA 1
ATOM 1958 C C . VAL A 1 245 ? -23.885 -6.017 11.670 1.00 84.38 245 VAL A C 1
ATOM 1960 O O . VAL A 1 245 ? -24.879 -5.324 11.869 1.00 84.38 245 VAL A O 1
ATOM 1963 N N . ARG A 1 246 ? -23.298 -6.691 12.670 1.00 80.75 246 ARG A N 1
ATOM 1964 C CA . ARG A 1 246 ? -23.815 -6.656 14.055 1.00 80.75 246 ARG A CA 1
ATOM 1965 C C . ARG A 1 246 ? -23.898 -5.235 14.609 1.00 80.75 246 ARG A C 1
ATOM 1967 O O . ARG A 1 246 ? -24.862 -4.911 15.296 1.00 80.75 246 ARG A O 1
ATOM 1974 N N . ARG A 1 247 ? -22.905 -4.387 14.320 1.00 68.62 247 ARG A N 1
ATOM 1975 C CA . ARG A 1 247 ? -22.951 -2.973 14.720 1.00 68.62 247 ARG A CA 1
ATOM 1976 C C . ARG A 1 247 ? -23.947 -2.172 13.896 1.00 68.62 247 ARG A C 1
ATOM 1978 O O . ARG A 1 247 ? -24.638 -1.347 14.479 1.00 68.62 247 ARG A O 1
ATOM 1985 N N . TYR A 1 248 ? -24.053 -2.433 12.594 1.00 63.72 248 TYR A N 1
ATOM 1986 C CA . TYR A 1 248 ? -25.041 -1.766 11.747 1.00 63.72 248 TYR A CA 1
ATOM 1987 C C . TYR A 1 248 ? -26.466 -2.039 12.237 1.00 63.72 248 TYR A C 1
ATOM 1989 O O . TYR A 1 248 ? -27.182 -1.095 12.524 1.00 63.72 248 TYR A O 1
ATOM 1997 N N . ASN A 1 249 ? -26.823 -3.297 12.512 1.00 61.19 249 ASN A N 1
ATOM 1998 C CA . ASN A 1 249 ? -28.139 -3.664 13.057 1.00 61.19 249 ASN A CA 1
ATOM 1999 C C . ASN A 1 249 ? -28.403 -3.112 14.473 1.00 61.19 249 ASN A C 1
ATOM 2001 O O . ASN A 1 249 ? -29.552 -3.016 14.891 1.00 61.19 249 ASN A O 1
ATOM 2005 N N . CYS A 1 250 ? -27.357 -2.767 15.230 1.00 58.78 250 CYS A N 1
ATOM 2006 C CA . CYS A 1 250 ? -27.489 -2.077 16.517 1.00 58.78 250 CYS A CA 1
ATOM 2007 C C . CYS A 1 250 ? -27.713 -0.562 16.331 1.00 58.78 250 CYS A C 1
ATOM 2009 O O . CYS A 1 250 ? -28.411 0.065 17.123 1.00 58.78 250 CYS A O 1
ATOM 2011 N N . CYS A 1 251 ? -27.138 0.022 15.274 1.00 53.84 251 CYS A N 1
ATOM 2012 C CA . CYS A 1 251 ? -27.336 1.420 14.886 1.00 53.84 251 CYS A CA 1
ATOM 2013 C C . CYS A 1 251 ? -28.617 1.641 14.060 1.00 53.84 251 CYS A C 1
ATOM 2015 O O . CYS A 1 251 ? -29.169 2.741 14.079 1.00 53.84 251 CYS A O 1
ATOM 2017 N N . GLU A 1 252 ? -29.134 0.613 13.385 1.00 50.94 252 GLU A N 1
ATOM 2018 C CA . GLU A 1 252 ? -30.377 0.656 12.623 1.00 50.94 252 GLU A CA 1
ATOM 2019 C C . GLU A 1 252 ? -31.605 0.518 13.527 1.00 50.94 252 GLU A C 1
ATOM 2021 O O . GLU A 1 252 ? -32.334 -0.472 13.537 1.00 50.94 252 GLU A O 1
ATOM 2026 N N . GLN A 1 253 ? -31.886 1.620 14.215 1.00 44.59 253 GLN A N 1
ATOM 2027 C CA . GLN A 1 253 ? -33.245 2.139 14.249 1.00 44.59 253 GLN A CA 1
ATOM 2028 C C . GLN A 1 253 ? -33.557 3.020 13.022 1.00 44.59 253 GLN A C 1
ATOM 2030 O O . GLN A 1 253 ? -34.665 3.536 12.950 1.00 44.59 253 GLN A O 1
ATOM 2035 N N . LEU A 1 254 ? -32.646 3.190 12.046 1.00 45.34 254 LEU A N 1
ATOM 2036 C CA . LEU A 1 254 ? -32.857 4.013 10.846 1.00 45.34 254 LEU A CA 1
ATOM 2037 C C . LEU A 1 254 ? -32.039 3.536 9.615 1.00 45.34 254 LEU A C 1
ATOM 2039 O O . LEU A 1 254 ? -30.820 3.646 9.612 1.00 45.34 254 LEU A O 1
ATOM 2043 N N . PHE A 1 255 ? -32.786 3.157 8.565 1.00 40.69 255 PHE A N 1
ATOM 2044 C CA . PHE A 1 255 ? -32.470 3.157 7.116 1.00 40.69 255 PHE A CA 1
ATOM 2045 C C . PHE A 1 255 ? -31.803 1.957 6.403 1.00 40.69 255 PHE A C 1
ATOM 2047 O O . PHE A 1 255 ? -30.709 2.047 5.857 1.00 40.69 255 PHE A O 1
ATOM 2054 N N . PHE A 1 256 ? -32.646 0.934 6.208 1.00 38.66 256 PHE A N 1
ATOM 2055 C CA . PHE A 1 256 ? -32.592 -0.138 5.204 1.00 38.66 256 PHE A CA 1
ATOM 2056 C C . PHE A 1 256 ? -31.942 0.214 3.838 1.00 38.66 256 PHE A C 1
ATOM 2058 O O . PHE A 1 256 ? -32.336 1.174 3.176 1.00 38.66 256 PHE A O 1
ATOM 2065 N N . PHE A 1 257 ? -31.132 -0.746 3.356 1.00 41.31 257 PHE A N 1
ATOM 2066 C CA . PHE A 1 257 ? -30.828 -1.109 1.953 1.00 41.31 257 PHE A CA 1
ATOM 2067 C C . PHE A 1 257 ? -30.007 -0.128 1.088 1.00 41.31 257 PHE A C 1
ATOM 2069 O O . PHE A 1 257 ? -30.570 0.744 0.435 1.00 41.31 257 PHE A O 1
ATOM 2076 N N . ASN A 1 258 ? -28.688 -0.374 0.976 1.00 38.34 258 ASN A N 1
ATOM 2077 C CA . ASN A 1 258 ? -27.910 -0.371 -0.290 1.00 38.34 258 ASN A CA 1
ATOM 2078 C C . ASN A 1 258 ? -26.394 -0.549 -0.039 1.00 38.34 258 ASN A C 1
ATOM 2080 O O . ASN A 1 258 ? -25.615 0.392 -0.164 1.00 38.34 258 ASN A O 1
ATOM 2084 N N . CYS A 1 259 ? -25.937 -1.754 0.309 1.00 34.62 259 CYS A N 1
ATOM 2085 C CA . CYS A 1 259 ? -24.495 -2.047 0.369 1.00 34.62 259 CYS A CA 1
ATOM 2086 C C . CYS A 1 259 ? -24.190 -3.466 -0.119 1.00 34.62 259 CYS A C 1
ATOM 2088 O O . CYS A 1 259 ? -23.692 -4.306 0.623 1.00 34.62 259 CYS A O 1
ATOM 2090 N N . LEU A 1 260 ? -24.557 -3.734 -1.371 1.00 34.41 260 LEU A N 1
ATOM 2091 C CA . LEU A 1 260 ? -24.108 -4.889 -2.153 1.00 34.41 260 LEU A CA 1
ATOM 2092 C C . LEU A 1 260 ? -24.191 -4.518 -3.645 1.00 34.41 260 LEU A C 1
ATOM 2094 O O . LEU A 1 260 ? -25.022 -5.039 -4.383 1.00 34.41 260 LEU A O 1
ATOM 2098 N N . MET A 1 261 ? -23.381 -3.541 -4.055 1.00 32.44 261 MET A N 1
ATOM 2099 C CA . MET A 1 261 ? -22.825 -3.407 -5.408 1.00 32.44 261 MET A CA 1
ATOM 2100 C C . MET A 1 261 ? -21.675 -2.407 -5.395 1.00 32.44 261 MET A C 1
ATOM 2102 O O . MET A 1 261 ? -21.822 -1.367 -4.716 1.00 32.44 261 MET A O 1
#

Secondary structure (DSSP, 8-state):
-HHHHHHHHHHHHHS---SSSSHHHHHHHHHHHHHHHHS-EETPPP-S-S-S------------TT-------TT-----TTEE-GGGTS-HHHHHHHHHHHHHTTTT--S--HHHHHHTT-HHHHHTTTSSHHHHHHHHHHHHHHHT-GGG-TTTTS-HHHHHHHHHHHHHHHHT--GGGHHHHHHHHHHHHTSTT---TT-HHHHHHHHHHHHHHHHT-GGGS-HHHHHHHHHHHHHHHHHHHHHHHHH-SS-------

InterPro domains:
  IPR002073 3'5'-cyclic nucleotide phosphodiesterase, catalytic domain [PF00233] (90-246)
  IPR002073 3'5'-cyclic nucleotide phosphodiesterase, catalytic domain [PS51845] (1-261)
  IPR003607 HD/PDEase domain [SM00471] (18-233)
  IPR003607 HD/PDEase domain [cd00077] (85-242)
  IPR023174 3'5'-cyclic nucleotide phosphodiesterase, conserved site [PS00126] (105-116)
  IPR036971 3'5'-cyclic nucleotide phosphodiesterase, catalytic domain superfamily [G3DSA:1.10.1300.10] (1-249)